Protein AF-A0A139IIU2-F1 (afdb_monomer_lite)

Sequence (231 aa):
MTDPTPNMPEDHETQMARVAETLDDIAEGTQKRNTSRLTRLPGEIRNRIYELTLPAKDVYTLQYPRASGASDLISSPIFGIERQIRHEALTFRYPDSKVIVEPRPGFFLSQIPRSLNDLPFDVLKVSKEIEVKAVLLPPLSWSGGRLTGELLQVSFTVNAEGFYTTRAQYRPLRDRAYRRRLFSAEIAELRMYIEEQIGKLENLMLNRLEGRGMKRATKSRQIYINVIRVQ

Secondary structure (DSSP, 8-state):
--PPPP-PPP-HHHHHHHHHHHHHHHHHHTT-----TTTTS-HHHHHHHHHHHS---SEEEEEES--TT-BS----GGGGS-HHHHHHHHHHHSTT-EEEEEEPTT--BSS--GGGGGS-HHHHHH-SEEEEEEEE--GGG-SSSS---EEEEEEEEEETTEEEEEEEEEEES--SS---PPPHHHHHHHHHHHHHHHHHHHHHHHHHSTTS-PPPPTT------EE----

Foldseek 3Di:
DDDDDDDDDDDPVVVVVVVVVVVVVVVVVVPPPPPPPLNVDPPVVLLVVLVVPAPEDQEWEAEPPDDPPRTSDDPDCQCVHDPVSVLSSLLSHAPQHEYEYEYPVVDEEQAPDPSVLVDPLSNVLNHQKYKYKHWYFHPVQPDPNDRQTWIWIWIWMQGLLAIETDATETGGPDDPDDPPDQDPVNVVSVVVSVVVRVVVVRVSCCVSSPPSPHDHNPPRDPHPHPHDDDD

pLDDT: mean 72.6, std 15.49, range [36.0, 94.44]

Radius of gyration: 28.35 Å; chains: 1; bounding box: 114×39×61 Å

Structure (mmCIF, N/CA/C/O backbone):
data_AF-A0A139IIU2-F1
#
_entry.id   AF-A0A139IIU2-F1
#
loop_
_atom_site.group_PDB
_atom_site.id
_atom_site.type_symbol
_atom_site.label_atom_id
_atom_site.label_alt_id
_atom_site.label_comp_id
_atom_site.label_asym_id
_atom_site.label_entity_id
_atom_site.label_seq_id
_atom_site.pdbx_PDB_ins_code
_atom_site.Cartn_x
_atom_site.Cartn_y
_atom_site.Cartn_z
_atom_site.occupancy
_atom_site.B_iso_or_equiv
_atom_site.auth_seq_id
_atom_site.auth_comp_id
_atom_site.auth_asym_id
_atom_site.auth_atom_id
_atom_site.pdbx_PDB_model_num
ATOM 1 N N . MET A 1 1 ? -86.950 18.812 -13.470 1.00 49.62 1 MET A N 1
ATOM 2 C CA . MET A 1 1 ? -86.203 19.994 -13.001 1.00 49.62 1 MET A CA 1
ATOM 3 C C . MET A 1 1 ? -85.692 19.704 -11.602 1.00 49.62 1 MET A C 1
ATOM 5 O O . MET A 1 1 ? -86.471 19.812 -10.672 1.00 49.62 1 MET A O 1
ATOM 9 N N . THR A 1 2 ? -84.435 19.275 -11.506 1.00 49.44 2 THR A N 1
ATOM 10 C CA . THR A 1 2 ? -83.507 19.449 -10.373 1.00 49.44 2 THR A CA 1
ATOM 11 C C . THR A 1 2 ? -82.144 19.040 -10.925 1.00 49.44 2 THR A C 1
ATOM 13 O O . THR A 1 2 ? -81.942 17.867 -11.239 1.00 49.44 2 THR A O 1
ATOM 16 N N . ASP A 1 3 ? -81.282 20.029 -11.151 1.00 44.19 3 ASP A N 1
ATOM 17 C CA . ASP A 1 3 ? -79.896 19.855 -11.594 1.00 44.19 3 ASP A CA 1
ATOM 18 C C . ASP A 1 3 ? -79.067 19.089 -10.550 1.00 44.19 3 ASP A C 1
ATOM 20 O O . ASP A 1 3 ? -79.248 19.320 -9.350 1.00 44.19 3 ASP A O 1
ATOM 24 N N . PRO A 1 4 ? -78.124 18.225 -10.966 1.00 57.09 4 PRO A N 1
ATOM 25 C CA . PRO A 1 4 ? -77.094 17.708 -10.082 1.00 57.09 4 PRO A CA 1
ATOM 26 C C . PRO A 1 4 ? -75.928 18.704 -9.997 1.00 57.09 4 PRO A C 1
ATOM 28 O O . PRO A 1 4 ? -75.280 19.027 -10.993 1.00 57.09 4 PRO A O 1
ATOM 31 N N . THR A 1 5 ? -75.641 19.179 -8.788 1.00 60.09 5 THR A N 1
ATOM 32 C CA . THR A 1 5 ? -74.422 19.925 -8.455 1.00 60.09 5 THR A CA 1
ATOM 33 C C . THR A 1 5 ? -73.182 19.047 -8.685 1.00 60.09 5 THR A C 1
ATOM 35 O O . THR A 1 5 ? -73.172 17.893 -8.249 1.00 60.09 5 THR A O 1
ATOM 38 N N . PRO A 1 6 ? -72.120 19.552 -9.339 1.00 53.00 6 PRO A N 1
ATOM 39 C CA . PRO A 1 6 ? -70.904 18.783 -9.553 1.00 53.00 6 PRO A CA 1
ATOM 40 C C . PRO A 1 6 ? -70.033 18.789 -8.290 1.00 53.00 6 PRO A C 1
ATOM 42 O O . PRO A 1 6 ? -69.780 19.836 -7.694 1.00 53.00 6 PRO A O 1
ATOM 45 N N . ASN A 1 7 ? -69.561 17.602 -7.903 1.00 57.38 7 ASN A N 1
ATOM 46 C CA . ASN A 1 7 ? -68.523 17.415 -6.892 1.00 57.38 7 ASN A CA 1
ATOM 47 C C . ASN A 1 7 ? -67.243 18.133 -7.345 1.00 57.38 7 ASN A C 1
ATOM 49 O O . ASN A 1 7 ? -66.651 17.766 -8.361 1.00 57.38 7 ASN A O 1
ATOM 53 N N . MET A 1 8 ? -66.826 19.149 -6.591 1.00 54.00 8 MET A N 1
ATOM 54 C CA . MET A 1 8 ? -65.520 19.786 -6.748 1.00 54.00 8 MET A CA 1
ATOM 55 C C . MET A 1 8 ? -64.430 18.812 -6.268 1.00 54.00 8 MET A C 1
ATOM 57 O O . MET A 1 8 ? -64.579 18.239 -5.186 1.00 54.00 8 MET A O 1
ATOM 61 N N . PRO A 1 9 ? -63.358 18.590 -7.045 1.00 57.06 9 PRO A N 1
ATOM 62 C CA . PRO A 1 9 ? -62.245 17.753 -6.620 1.00 57.06 9 PRO A CA 1
ATOM 63 C C . PRO A 1 9 ? -61.476 18.452 -5.493 1.00 57.06 9 PRO A C 1
ATOM 65 O O . PRO A 1 9 ? -61.143 19.629 -5.607 1.00 57.06 9 PRO A O 1
ATOM 68 N N . GLU A 1 10 ? -61.222 17.728 -4.402 1.00 58.62 10 GLU A N 1
ATOM 69 C CA . GLU A 1 10 ? -60.370 18.186 -3.302 1.00 58.62 10 GLU A CA 1
ATOM 70 C C . GLU A 1 10 ? -58.998 18.631 -3.831 1.00 58.62 10 GLU A C 1
ATOM 72 O O . GLU A 1 10 ? -58.364 17.924 -4.619 1.00 58.62 10 GLU A O 1
ATOM 77 N N . ASP A 1 11 ? -58.555 19.809 -3.387 1.00 62.97 11 ASP A N 1
ATOM 78 C CA . ASP A 1 11 ? -57.318 20.459 -3.811 1.00 62.97 11 ASP A CA 1
ATOM 79 C C . ASP A 1 11 ? -56.104 19.529 -3.687 1.00 62.97 11 ASP A C 1
ATOM 81 O O . ASP A 1 11 ? -55.661 19.168 -2.590 1.00 62.97 11 ASP A O 1
ATOM 85 N N . HIS A 1 12 ? -55.510 19.209 -4.841 1.00 57.56 12 HIS A N 1
ATOM 86 C CA . HIS A 1 12 ? -54.248 18.475 -4.985 1.00 57.56 12 HIS A CA 1
ATOM 87 C C . HIS A 1 12 ? -53.114 19.039 -4.110 1.00 57.56 12 HIS A C 1
ATOM 89 O O . HIS A 1 12 ? -52.221 18.303 -3.690 1.00 57.56 12 HIS A O 1
ATOM 95 N N . GLU A 1 13 ? -53.160 20.333 -3.801 1.00 58.12 13 GLU A N 1
ATOM 96 C CA . GLU A 1 13 ? -52.176 21.031 -2.975 1.00 58.12 13 GLU A CA 1
ATOM 97 C C . GLU A 1 13 ? -52.209 20.558 -1.509 1.00 58.12 13 GLU A C 1
ATOM 99 O O . GLU A 1 13 ? -51.166 20.375 -0.878 1.00 58.12 13 GLU A O 1
ATOM 104 N N . THR A 1 14 ? -53.397 20.217 -1.000 1.00 59.25 14 THR A N 1
ATOM 105 C CA . THR A 1 14 ? -53.579 19.721 0.374 1.00 59.25 14 THR A CA 1
ATOM 106 C C . THR A 1 14 ? -53.143 18.258 0.511 1.00 59.25 14 THR A C 1
ATOM 108 O O . THR A 1 14 ? -52.647 17.845 1.562 1.00 59.25 14 THR A O 1
ATOM 111 N N . GLN A 1 15 ? -53.267 17.463 -0.559 1.00 58.34 15 GLN A N 1
ATOM 112 C CA . GLN A 1 15 ? -52.746 16.091 -0.592 1.00 58.34 15 GLN A CA 1
ATOM 113 C C . GLN A 1 15 ? -51.212 16.063 -0.677 1.00 58.34 15 GLN A C 1
ATOM 115 O O . GLN A 1 15 ? -50.584 15.251 -0.000 1.00 58.34 15 GLN A O 1
ATOM 120 N N . MET A 1 16 ? -50.597 16.980 -1.430 1.00 60.69 16 MET A N 1
ATOM 121 C CA . MET A 1 16 ? -49.134 17.087 -1.538 1.00 60.69 16 MET A CA 1
ATOM 122 C C . MET A 1 16 ? -48.481 17.522 -0.217 1.00 60.69 16 MET A C 1
ATOM 124 O O . MET A 1 16 ? -47.446 16.972 0.158 1.00 60.69 16 MET A O 1
ATOM 128 N N . ALA A 1 17 ? -49.107 18.437 0.532 1.00 61.47 17 ALA A N 1
ATOM 129 C CA . ALA A 1 17 ? -48.604 18.879 1.836 1.00 61.47 17 ALA A CA 1
ATOM 130 C C . ALA A 1 17 ? -48.573 17.745 2.881 1.00 61.47 17 ALA A C 1
ATOM 132 O O . ALA A 1 17 ? -47.585 17.589 3.594 1.00 61.47 17 ALA A O 1
ATOM 133 N N . ARG A 1 18 ? -49.603 16.886 2.917 1.00 59.81 18 ARG A N 1
ATOM 134 C CA . ARG A 1 18 ? -49.652 15.729 3.833 1.00 59.81 18 ARG A CA 1
ATOM 135 C C . ARG A 1 18 ? -48.627 14.650 3.491 1.00 59.81 18 ARG A C 1
ATOM 137 O O . ARG A 1 18 ? -48.125 13.989 4.397 1.00 59.81 18 ARG A O 1
ATOM 144 N N . VAL A 1 19 ? -48.314 14.472 2.205 1.00 59.31 19 VAL A N 1
ATOM 145 C CA . VAL A 1 19 ? -47.262 13.545 1.751 1.00 59.31 19 VAL A CA 1
ATOM 146 C C . VAL A 1 19 ? -45.873 14.068 2.123 1.00 59.31 19 VAL A C 1
ATOM 148 O O . VAL A 1 19 ? -45.026 13.281 2.529 1.00 59.31 19 VAL A O 1
ATOM 151 N N . ALA A 1 20 ? -45.636 15.380 2.041 1.00 57.72 20 ALA A N 1
ATOM 152 C CA . ALA A 1 20 ? -44.370 15.976 2.470 1.00 57.72 20 ALA A CA 1
ATOM 153 C C . ALA A 1 20 ? -44.149 15.829 3.988 1.00 57.72 20 ALA A C 1
ATOM 155 O O . ALA A 1 20 ? -43.086 15.383 4.407 1.00 57.72 20 ALA A O 1
ATOM 156 N N . GLU A 1 21 ? -45.179 16.088 4.798 1.00 57.00 21 GLU A N 1
ATOM 157 C CA . GLU A 1 21 ? -45.110 15.968 6.263 1.00 57.00 21 GLU A CA 1
ATOM 158 C C . GLU A 1 21 ? -44.906 14.508 6.719 1.00 57.00 21 GLU A C 1
ATOM 160 O O . GLU A 1 21 ? -44.090 14.230 7.594 1.00 57.00 21 GLU A O 1
ATOM 165 N N . THR A 1 22 ? -45.542 13.535 6.048 1.00 57.62 22 THR A N 1
ATOM 166 C CA . THR A 1 22 ? -45.280 12.106 6.320 1.00 57.62 22 THR A CA 1
ATOM 167 C C . THR A 1 22 ? -43.905 11.635 5.844 1.00 57.62 22 THR A C 1
ATOM 169 O O . THR A 1 22 ? -43.353 10.706 6.432 1.00 57.62 22 THR A O 1
ATOM 172 N N . LEU A 1 23 ? -43.324 12.241 4.804 1.00 55.78 23 LEU A N 1
ATOM 173 C CA . LEU A 1 23 ? -41.966 11.913 4.360 1.00 55.78 23 LEU A CA 1
ATOM 174 C C . LEU A 1 23 ? -40.901 12.441 5.326 1.00 55.78 23 LEU A C 1
ATOM 176 O O . LEU A 1 23 ? -39.913 11.739 5.553 1.00 55.78 23 LEU A O 1
ATOM 180 N N . ASP A 1 24 ? -41.123 13.605 5.935 1.00 53.09 24 ASP A N 1
ATOM 181 C CA . ASP A 1 24 ? -40.227 14.158 6.954 1.00 53.09 24 ASP A CA 1
ATOM 182 C C . ASP A 1 24 ? -40.291 13.349 8.263 1.00 53.09 24 ASP A C 1
ATOM 184 O O . ASP A 1 24 ? -39.245 12.976 8.799 1.00 53.09 24 ASP A O 1
ATOM 188 N N . ASP A 1 25 ? -41.478 12.909 8.697 1.00 50.25 25 ASP A N 1
ATOM 189 C CA . ASP A 1 25 ? -41.627 12.009 9.855 1.00 50.25 25 ASP A CA 1
ATOM 190 C C . ASP A 1 25 ? -41.002 10.615 9.619 1.00 50.25 25 ASP A C 1
ATOM 192 O O . ASP A 1 25 ? -40.431 9.997 10.528 1.00 50.25 25 ASP A O 1
ATOM 196 N N . ILE A 1 26 ? -41.043 10.102 8.381 1.00 52.22 26 ILE A N 1
ATOM 197 C CA . ILE A 1 26 ? -40.358 8.854 7.999 1.00 52.22 26 ILE A CA 1
ATOM 198 C C . ILE A 1 26 ? -38.832 9.060 7.940 1.00 52.22 26 ILE A C 1
ATOM 200 O O . ILE A 1 26 ? -38.072 8.152 8.309 1.00 52.22 26 ILE A O 1
ATOM 204 N N . ALA A 1 27 ? -38.364 10.242 7.528 1.00 50.03 27 ALA A N 1
ATOM 205 C CA . ALA A 1 27 ? -36.946 10.601 7.496 1.00 50.03 27 ALA A CA 1
ATOM 206 C C . ALA A 1 27 ? -36.358 10.797 8.907 1.00 50.03 27 ALA A C 1
ATOM 208 O O . ALA A 1 27 ? -35.232 10.359 9.168 1.00 50.03 27 ALA A O 1
ATOM 209 N N . GLU A 1 28 ? -37.124 11.357 9.846 1.00 48.09 28 GLU A N 1
ATOM 210 C CA . GLU A 1 28 ? -36.728 11.464 11.255 1.00 48.09 28 GLU A CA 1
ATOM 211 C C . GLU A 1 28 ? -36.811 10.109 11.984 1.00 48.09 28 GLU A C 1
ATOM 213 O O . GLU A 1 28 ? -35.924 9.761 12.773 1.00 48.09 28 GLU A O 1
ATOM 218 N N . GLY A 1 29 ? -37.795 9.265 11.650 1.00 41.47 29 GLY A N 1
ATOM 219 C CA . GLY A 1 29 ? -37.952 7.915 12.207 1.00 41.47 29 GLY A CA 1
ATOM 220 C C . GLY A 1 29 ? -36.864 6.913 11.789 1.00 41.47 29 GLY A C 1
ATOM 221 O O . GLY A 1 29 ? -36.499 6.027 12.568 1.00 41.47 29 GLY A O 1
ATOM 222 N N . THR A 1 30 ? -36.276 7.067 10.598 1.00 44.28 30 THR A N 1
ATOM 223 C CA . THR A 1 30 ? -35.180 6.207 10.105 1.00 44.28 30 THR A CA 1
ATOM 224 C C . THR A 1 30 ? -33.782 6.660 10.546 1.00 44.28 30 THR A C 1
ATOM 226 O O . THR A 1 30 ? -32.814 5.908 10.397 1.00 44.28 30 THR A O 1
ATOM 229 N N . GLN A 1 31 ? -33.657 7.832 11.180 1.00 45.88 31 GLN A N 1
ATOM 230 C CA . GLN A 1 31 ? -32.403 8.334 11.754 1.00 45.88 31 GLN A CA 1
ATOM 231 C C . GLN A 1 31 ? -32.200 8.029 13.245 1.00 45.88 31 GLN A C 1
ATOM 233 O O . GLN A 1 31 ? -31.178 8.429 13.811 1.00 45.88 31 GLN A O 1
ATOM 238 N N . LYS A 1 32 ? -33.037 7.193 13.875 1.00 47.50 32 LYS A N 1
ATOM 239 C CA . LYS A 1 32 ? -32.580 6.393 15.027 1.00 47.50 32 LYS A CA 1
ATOM 240 C C . LYS A 1 32 ? -31.603 5.328 14.529 1.00 47.50 32 LYS A C 1
ATOM 242 O O . LYS A 1 32 ? -31.889 4.134 14.506 1.00 47.50 32 LYS A O 1
ATOM 247 N N . ARG A 1 33 ? -30.418 5.784 14.107 1.00 54.78 33 ARG A N 1
ATOM 248 C CA . ARG A 1 33 ? -29.246 4.950 13.859 1.00 54.78 33 ARG A CA 1
ATOM 249 C C . ARG A 1 33 ? -29.109 4.036 15.064 1.00 54.78 33 ARG A C 1
ATOM 251 O O . ARG A 1 33 ? -28.926 4.517 16.182 1.00 54.78 33 ARG A O 1
ATOM 258 N N . ASN A 1 34 ? -29.238 2.735 14.832 1.00 55.22 34 ASN A N 1
ATOM 259 C CA . ASN A 1 34 ? -28.893 1.706 15.796 1.00 55.22 34 ASN A CA 1
ATOM 260 C C . ASN A 1 34 ? -27.409 1.860 16.124 1.00 55.22 34 ASN A C 1
ATOM 262 O O . ASN A 1 34 ? -26.571 1.206 15.512 1.00 55.22 34 ASN A O 1
ATOM 266 N N . THR A 1 35 ? -27.101 2.763 17.057 1.00 62.66 35 THR A N 1
ATOM 267 C CA . THR A 1 35 ? -25.765 2.929 17.599 1.00 62.66 35 THR A CA 1
ATOM 268 C C . THR A 1 35 ? -25.365 1.586 18.173 1.00 62.66 35 THR A C 1
ATOM 270 O O . THR A 1 35 ? -26.043 1.049 19.060 1.00 62.66 35 THR A O 1
ATOM 273 N N . SER A 1 36 ? -24.324 0.999 17.594 1.00 71.06 36 SER A N 1
ATOM 274 C CA . SER A 1 36 ? -23.755 -0.268 18.008 1.00 71.06 36 SER A CA 1
ATOM 275 C C . SER A 1 36 ? -23.648 -0.298 19.527 1.00 71.06 36 SER A C 1
ATOM 277 O O . SER A 1 36 ? -23.219 0.663 20.163 1.00 71.06 36 SER A O 1
ATOM 279 N N . ARG A 1 37 ? -24.001 -1.426 20.148 1.00 83.56 37 ARG A N 1
ATOM 280 C CA . ARG A 1 37 ? -23.819 -1.583 21.601 1.00 83.56 37 ARG A CA 1
ATOM 281 C C . ARG A 1 37 ? -22.368 -1.313 22.012 1.00 83.56 37 ARG A C 1
ATOM 283 O O . ARG A 1 37 ? -22.134 -0.870 23.129 1.00 83.56 37 ARG A O 1
ATOM 290 N N . LEU A 1 38 ? -21.426 -1.520 21.089 1.00 85.06 38 LEU A N 1
ATOM 291 C CA . LEU A 1 38 ? -20.016 -1.227 21.284 1.00 85.06 38 LEU A CA 1
ATOM 292 C C . LEU A 1 38 ? -19.734 0.279 21.419 1.00 85.06 38 LEU A C 1
ATOM 294 O O . LEU A 1 38 ? -18.934 0.636 22.273 1.00 85.06 38 LEU A O 1
ATOM 298 N N . THR A 1 39 ? -20.400 1.171 20.670 1.00 86.25 39 THR A N 1
ATOM 299 C CA . THR A 1 39 ? -20.189 2.632 20.801 1.00 86.25 39 THR A CA 1
ATOM 300 C C . THR A 1 39 ? -20.758 3.222 22.081 1.00 86.25 39 THR A C 1
ATOM 302 O O . THR A 1 39 ? -20.327 4.294 22.495 1.00 86.25 39 THR A O 1
ATOM 305 N N . ARG A 1 40 ? -21.667 2.510 22.753 1.00 88.62 40 ARG A N 1
ATOM 306 C CA . ARG A 1 40 ? -22.203 2.913 24.063 1.00 88.62 40 ARG A CA 1
ATOM 307 C C . ARG A 1 40 ? -21.259 2.610 25.226 1.00 88.62 40 ARG A C 1
ATOM 309 O O . ARG A 1 40 ? -21.467 3.132 26.316 1.00 88.62 40 ARG A O 1
ATOM 316 N N . LEU A 1 41 ? -20.257 1.753 25.025 1.00 90.25 41 LEU A N 1
ATOM 317 C CA . LEU A 1 41 ? -19.273 1.442 26.060 1.00 90.25 41 LEU A CA 1
ATOM 318 C C . LEU A 1 41 ? -18.313 2.623 26.259 1.00 90.25 41 LEU A C 1
ATOM 320 O O . LEU A 1 41 ? -17.990 3.280 25.273 1.00 90.25 41 LEU A O 1
ATOM 324 N N . PRO A 1 42 ? -17.790 2.861 27.474 1.00 93.19 42 PRO A N 1
ATOM 325 C CA . PRO A 1 42 ? -16.685 3.795 27.691 1.00 93.19 42 PRO A CA 1
ATOM 326 C C . PRO A 1 42 ? -15.459 3.443 26.837 1.00 93.19 42 PRO A C 1
ATOM 328 O O . PRO A 1 42 ? -15.223 2.268 26.534 1.00 93.19 42 PRO A O 1
ATOM 331 N N . GLY A 1 43 ? -14.672 4.452 26.455 1.00 90.19 43 GLY A N 1
ATOM 332 C CA . GLY A 1 43 ? -13.508 4.273 25.579 1.00 90.19 43 GLY A CA 1
ATOM 333 C C . GLY A 1 43 ? -12.484 3.290 26.147 1.00 90.19 43 GLY A C 1
ATOM 334 O O . GLY A 1 43 ? -11.954 2.460 25.419 1.00 90.19 43 GLY A O 1
ATOM 335 N N . GLU A 1 44 ? -12.290 3.288 27.463 1.00 92.62 44 GLU A N 1
ATOM 336 C CA . GLU A 1 44 ? -11.375 2.395 28.176 1.00 92.62 44 GLU A CA 1
ATOM 337 C C . GLU A 1 44 ? -11.776 0.924 28.018 1.00 92.62 44 GLU A C 1
ATOM 339 O O . GLU A 1 44 ? -10.927 0.047 27.852 1.00 92.62 44 GLU A O 1
ATOM 344 N N . ILE A 1 45 ? -13.083 0.646 28.036 1.00 94.44 45 ILE A N 1
ATOM 345 C CA . ILE A 1 45 ? -13.607 -0.707 27.838 1.00 94.44 45 ILE A CA 1
ATOM 346 C C . ILE A 1 45 ? -13.453 -1.121 26.375 1.00 94.44 45 ILE A C 1
ATOM 348 O O . ILE A 1 45 ? -13.048 -2.251 26.106 1.00 94.44 45 ILE A O 1
ATOM 352 N N . ARG A 1 46 ? -13.712 -0.210 25.427 1.00 93.00 46 ARG A N 1
ATOM 353 C CA . ARG A 1 46 ? -13.486 -0.476 23.998 1.00 93.00 46 ARG A CA 1
ATOM 354 C C . ARG A 1 46 ? -12.018 -0.787 23.714 1.00 93.00 46 ARG A C 1
ATOM 356 O O . ARG A 1 46 ? -11.743 -1.775 23.045 1.00 93.00 46 ARG A O 1
ATOM 363 N N . ASN A 1 47 ? -11.094 -0.029 24.300 1.00 91.06 47 ASN A N 1
ATOM 364 C CA . ASN A 1 47 ? -9.653 -0.244 24.166 1.00 91.06 47 ASN A CA 1
ATOM 365 C C . ASN A 1 47 ? -9.236 -1.639 24.642 1.00 91.06 47 ASN A C 1
ATOM 367 O O . ASN A 1 47 ? -8.579 -2.360 23.897 1.00 91.06 47 ASN A O 1
ATOM 371 N N . ARG A 1 48 ? -9.709 -2.076 25.817 1.00 90.81 48 ARG A N 1
ATOM 372 C CA . ARG A 1 48 ? -9.465 -3.445 26.311 1.00 90.81 48 ARG A CA 1
ATOM 373 C C . ARG A 1 48 ? -10.027 -4.516 25.375 1.00 90.81 48 ARG A C 1
ATOM 375 O O . ARG A 1 48 ? -9.400 -5.552 25.174 1.00 90.81 48 ARG A O 1
ATOM 382 N N . ILE A 1 49 ? -11.201 -4.282 24.783 1.00 91.31 49 ILE A N 1
ATOM 383 C CA . ILE A 1 49 ? -11.767 -5.193 23.778 1.00 91.31 49 ILE A CA 1
ATOM 384 C C . ILE A 1 49 ? -10.861 -5.242 22.546 1.00 91.31 49 ILE A C 1
ATOM 386 O O . ILE A 1 49 ? -10.585 -6.331 22.045 1.00 91.31 49 ILE A O 1
ATOM 390 N N . TYR A 1 50 ? -10.376 -4.099 22.059 1.00 91.50 50 TYR A N 1
ATOM 391 C CA . TYR A 1 50 ? -9.460 -4.049 20.920 1.00 91.50 50 TYR A CA 1
ATOM 392 C C . TYR A 1 50 ? -8.154 -4.792 21.220 1.00 91.50 50 TYR A C 1
ATOM 394 O O . TYR A 1 50 ? -7.765 -5.645 20.430 1.00 91.50 50 TYR A O 1
ATOM 402 N N . GLU A 1 51 ? -7.531 -4.558 22.375 1.00 87.75 51 GLU A N 1
ATOM 403 C CA . GLU A 1 51 ? -6.306 -5.248 22.807 1.00 87.75 51 GLU A CA 1
ATOM 404 C C . GLU A 1 51 ? -6.459 -6.776 22.803 1.00 87.75 51 GLU A C 1
ATOM 406 O O . GLU A 1 51 ? -5.575 -7.488 22.329 1.00 87.75 51 GLU A O 1
ATOM 411 N N . LEU A 1 52 ? -7.601 -7.282 23.275 1.00 88.19 52 LEU A N 1
ATOM 412 C CA . LEU A 1 52 ? -7.877 -8.720 23.331 1.00 88.19 52 LEU A CA 1
ATOM 413 C C . LEU A 1 52 ? -8.240 -9.324 21.970 1.00 88.19 52 LEU A C 1
ATOM 415 O O . LEU A 1 52 ? -7.940 -10.488 21.709 1.00 88.19 52 LEU A O 1
ATOM 419 N N . THR A 1 53 ? -8.931 -8.569 21.116 1.00 87.31 53 THR A N 1
ATOM 420 C CA . THR A 1 53 ? -9.529 -9.110 19.884 1.00 87.31 53 THR A CA 1
ATOM 421 C C . THR A 1 53 ? -8.702 -8.859 18.637 1.00 87.31 53 THR A C 1
ATOM 423 O O . THR A 1 53 ? -8.910 -9.545 17.633 1.00 87.31 53 THR A O 1
ATOM 426 N N . LEU A 1 54 ? -7.786 -7.888 18.661 1.00 88.06 54 LEU A N 1
ATOM 427 C CA . LEU A 1 54 ? -7.150 -7.412 17.443 1.00 88.06 54 LEU A CA 1
ATOM 428 C C . LEU A 1 54 ? -5.703 -7.804 17.220 1.00 88.06 54 LEU A C 1
ATOM 430 O O . LEU A 1 54 ? -5.340 -7.724 16.064 1.00 88.06 54 LEU A O 1
ATOM 434 N N . PRO A 1 55 ? -4.955 -8.477 18.102 1.00 85.00 55 PRO A N 1
ATOM 435 C CA . PRO A 1 55 ? -3.475 -8.364 18.193 1.00 85.00 55 PRO A CA 1
ATOM 436 C C . PRO A 1 55 ? -2.793 -7.132 17.527 1.00 85.00 55 PRO A C 1
ATOM 438 O O . PRO A 1 55 ? -3.398 -6.338 16.823 1.00 85.00 55 PRO A O 1
ATOM 441 N N . ALA A 1 56 ? -1.481 -6.965 17.611 1.00 85.81 56 ALA A N 1
ATOM 442 C CA . ALA A 1 56 ? -0.761 -6.058 16.700 1.00 85.81 56 ALA A CA 1
ATOM 443 C C . ALA A 1 56 ? 0.398 -6.808 16.043 1.00 85.81 56 ALA A C 1
ATOM 445 O O . ALA A 1 56 ? 0.833 -7.846 16.542 1.00 85.81 56 ALA A O 1
ATOM 446 N N . LYS A 1 57 ? 0.840 -6.332 14.882 1.00 88.50 57 LYS A N 1
ATOM 447 C CA . LYS A 1 57 ? 2.068 -6.773 14.218 1.00 88.50 57 LYS A CA 1
ATOM 448 C C . LYS A 1 57 ? 2.849 -5.535 13.806 1.00 88.50 57 LYS A C 1
ATOM 450 O O . LYS A 1 57 ? 2.249 -4.532 13.426 1.00 88.50 57 LYS A O 1
ATOM 455 N N . ASP A 1 58 ? 4.166 -5.660 13.786 1.00 90.12 58 ASP A N 1
ATOM 456 C CA . ASP A 1 58 ? 5.039 -4.577 13.331 1.00 90.12 58 ASP A CA 1
ATOM 457 C C . ASP A 1 58 ? 4.966 -4.405 11.808 1.00 90.12 58 ASP A C 1
ATOM 459 O O . ASP A 1 58 ? 5.004 -3.288 11.291 1.00 90.12 58 ASP A O 1
ATOM 463 N N . VAL A 1 59 ? 4.825 -5.521 11.081 1.00 92.38 59 VAL A N 1
ATOM 464 C CA . VAL A 1 59 ? 4.819 -5.560 9.615 1.00 92.38 59 VAL A CA 1
ATOM 465 C C . VAL A 1 59 ? 3.610 -6.335 9.091 1.00 92.38 59 VAL A C 1
ATOM 467 O O . VAL A 1 59 ? 3.317 -7.442 9.547 1.00 92.38 59 VAL A O 1
ATOM 470 N N . TYR A 1 60 ? 2.933 -5.761 8.097 1.00 91.12 60 TYR A N 1
ATOM 471 C CA . TYR A 1 60 ? 1.797 -6.354 7.392 1.00 91.12 60 TYR A CA 1
ATOM 472 C C . TYR A 1 60 ? 2.065 -6.421 5.893 1.00 91.12 60 TYR A C 1
ATOM 474 O O . TYR A 1 60 ? 2.499 -5.431 5.311 1.00 91.12 60 TYR A O 1
ATOM 482 N N . THR A 1 61 ? 1.735 -7.540 5.250 1.00 91.00 61 THR A N 1
ATOM 483 C CA . THR A 1 61 ? 1.905 -7.715 3.802 1.00 91.00 61 THR A CA 1
ATOM 484 C C . THR A 1 61 ? 0.561 -7.761 3.075 1.00 91.00 61 THR A C 1
ATOM 486 O O . THR A 1 61 ? -0.327 -8.546 3.413 1.00 91.00 61 THR A O 1
ATOM 489 N N . LEU A 1 62 ? 0.408 -6.923 2.049 1.00 89.56 62 LEU A N 1
ATOM 490 C CA . LEU A 1 62 ? -0.748 -6.847 1.158 1.00 89.56 62 LEU A CA 1
ATOM 491 C C . LEU A 1 62 ? -0.347 -7.290 -0.232 1.00 89.56 62 LEU A C 1
ATOM 493 O O . LEU A 1 62 ? 0.496 -6.656 -0.860 1.00 89.56 62 LEU A O 1
ATOM 497 N N . GLN A 1 63 ? -1.016 -8.311 -0.753 1.00 89.56 63 GLN A N 1
ATOM 498 C CA . GLN A 1 63 ? -0.840 -8.684 -2.148 1.00 89.56 63 GLN A CA 1
ATOM 499 C C . GLN A 1 63 ? -1.893 -8.039 -3.045 1.00 89.56 63 GLN A C 1
ATOM 501 O O . GLN A 1 63 ? -3.084 -8.030 -2.714 1.00 89.56 63 GLN A O 1
ATOM 506 N N . TYR A 1 64 ? -1.460 -7.561 -4.212 1.00 86.50 64 TYR A N 1
ATOM 507 C CA . TYR A 1 64 ? -2.353 -7.154 -5.294 1.00 86.50 64 TYR A CA 1
ATOM 508 C C . TYR A 1 64 ? -2.140 -8.007 -6.566 1.00 86.50 64 TYR A C 1
ATOM 510 O O . TYR A 1 64 ? -1.017 -8.441 -6.844 1.00 86.50 64 TYR A O 1
ATOM 518 N N . PRO A 1 65 ? -3.200 -8.239 -7.366 1.00 84.25 65 PRO A N 1
ATOM 519 C CA . PRO A 1 65 ? -4.599 -7.924 -7.066 1.00 84.25 65 PRO A CA 1
ATOM 520 C C . PRO A 1 65 ? -5.100 -8.718 -5.849 1.00 84.25 65 PRO A C 1
ATOM 522 O O . PRO A 1 65 ? -4.605 -9.812 -5.566 1.00 84.25 65 PRO A O 1
ATOM 525 N N . ARG A 1 66 ? -6.055 -8.153 -5.094 1.00 75.94 66 ARG A N 1
ATOM 526 C CA . ARG A 1 66 ? -6.586 -8.826 -3.901 1.00 75.94 66 ARG A CA 1
ATOM 527 C C . ARG A 1 66 ? -7.259 -10.134 -4.312 1.00 75.94 66 ARG A C 1
ATOM 529 O O . ARG A 1 66 ? -8.038 -10.188 -5.252 1.00 75.94 66 ARG A O 1
ATOM 536 N N . ALA A 1 67 ? -7.004 -11.185 -3.553 1.00 71.44 67 ALA A N 1
ATOM 537 C CA . ALA A 1 67 ? -7.873 -12.354 -3.488 1.00 71.44 67 ALA A CA 1
ATOM 538 C C . ALA A 1 67 ? -7.823 -12.911 -2.076 1.00 71.44 67 ALA A C 1
ATOM 540 O O . ALA A 1 67 ? -6.939 -12.560 -1.288 1.00 71.44 67 ALA A O 1
ATOM 541 N N . SER A 1 68 ? -8.815 -13.740 -1.786 1.00 66.94 68 SER A N 1
ATOM 542 C CA . SER A 1 68 ? -9.032 -14.318 -0.471 1.00 66.94 68 SER A CA 1
ATOM 543 C C . SER A 1 68 ? -7.763 -14.989 0.068 1.00 66.94 68 SER A C 1
ATOM 545 O O . SER A 1 68 ? -7.067 -15.680 -0.672 1.00 66.94 68 SER A O 1
ATOM 547 N N . GLY A 1 69 ? -7.438 -14.736 1.338 1.00 63.94 69 GLY A N 1
ATOM 548 C CA . GLY A 1 69 ? -6.327 -15.377 2.055 1.00 63.94 69 GLY A CA 1
ATOM 549 C C . GLY A 1 69 ? -4.909 -14.878 1.741 1.00 63.94 69 GLY A C 1
ATOM 550 O O . GLY A 1 69 ? -3.976 -15.267 2.428 1.00 63.94 69 GLY A O 1
ATOM 551 N N . ALA A 1 70 ? -4.721 -14.000 0.753 1.00 63.94 70 ALA A N 1
ATOM 552 C CA . ALA A 1 70 ? -3.392 -13.563 0.298 1.00 63.94 70 ALA A CA 1
ATOM 553 C C . ALA A 1 70 ? -2.872 -12.270 0.964 1.00 63.94 70 ALA A C 1
ATOM 555 O O . ALA A 1 70 ? -1.939 -11.641 0.471 1.00 63.94 70 ALA A O 1
ATOM 556 N N . SER A 1 71 ? -3.534 -11.800 2.019 1.00 72.12 71 SER A N 1
ATOM 557 C CA . SER A 1 71 ? -3.270 -10.507 2.651 1.00 72.12 71 SER A CA 1
ATOM 558 C C . SER A 1 71 ? -3.281 -10.674 4.162 1.00 72.12 71 SER A C 1
ATOM 560 O O . SER A 1 71 ? -4.233 -11.233 4.700 1.00 72.12 71 SER A O 1
ATOM 562 N N . ASP A 1 72 ? -2.285 -10.105 4.839 1.00 75.94 72 ASP A N 1
ATOM 563 C CA . ASP A 1 72 ? -2.198 -10.081 6.305 1.00 75.94 72 ASP A CA 1
ATOM 564 C C . ASP A 1 72 ? -3.287 -9.219 6.967 1.00 75.94 72 ASP A C 1
ATOM 566 O O . ASP A 1 72 ? -3.431 -9.223 8.193 1.00 75.94 72 ASP A O 1
ATOM 570 N N . LEU A 1 73 ? -4.065 -8.466 6.180 1.00 74.31 73 LEU A N 1
ATOM 571 C CA . LEU A 1 73 ? -5.222 -7.735 6.697 1.00 74.31 73 LEU A CA 1
ATOM 572 C C . LEU A 1 73 ? -6.308 -8.699 7.122 1.00 74.31 73 LEU A C 1
ATOM 574 O O . LEU A 1 73 ? -6.968 -9.336 6.299 1.00 74.31 73 LEU A O 1
ATOM 578 N N . ILE A 1 74 ? -6.530 -8.715 8.426 1.00 68.94 74 ILE A N 1
ATOM 579 C CA . ILE A 1 74 ? -7.632 -9.431 9.038 1.00 68.94 74 ILE A CA 1
ATOM 580 C C . ILE A 1 74 ? -8.943 -8.766 8.612 1.00 68.94 74 ILE A C 1
ATOM 582 O O . ILE A 1 74 ? -9.165 -7.578 8.850 1.00 68.94 74 ILE A O 1
ATOM 586 N N . SER A 1 75 ? -9.848 -9.554 8.038 1.00 72.62 75 SER A N 1
ATOM 587 C CA . SER A 1 75 ? -11.258 -9.194 7.913 1.00 72.62 75 SER A CA 1
ATOM 588 C C . SER A 1 75 ? -11.957 -9.452 9.251 1.00 72.62 75 SER A C 1
ATOM 590 O O . SER A 1 75 ? -12.622 -10.470 9.426 1.00 72.62 75 SER A O 1
ATOM 592 N N . SER A 1 76 ? -11.748 -8.570 10.230 1.00 78.69 76 SER A N 1
ATOM 593 C CA . SER A 1 76 ? -12.443 -8.672 11.517 1.00 78.69 76 SER A CA 1
ATOM 594 C C . SER A 1 76 ? -13.837 -8.052 11.391 1.00 78.69 76 SER A C 1
ATOM 596 O O . SER A 1 76 ? -13.948 -6.949 10.841 1.00 78.69 76 SER A O 1
ATOM 598 N N . PRO A 1 77 ? -14.894 -8.690 11.935 1.00 82.94 77 PRO A N 1
ATOM 599 C CA . PRO A 1 77 ? -16.235 -8.110 11.981 1.00 82.94 77 PRO A CA 1
ATOM 600 C C . PRO A 1 77 ? -16.266 -6.721 12.623 1.00 82.94 77 PRO A C 1
ATOM 602 O O . PRO A 1 77 ? -17.108 -5.904 12.262 1.00 82.94 77 PRO A O 1
ATOM 605 N N . ILE A 1 78 ? -15.313 -6.416 13.515 1.00 84.75 78 ILE A N 1
ATOM 606 C CA . ILE A 1 78 ? -15.222 -5.123 14.201 1.00 84.75 78 ILE A CA 1
ATOM 607 C C . ILE A 1 78 ? -15.043 -3.950 13.230 1.00 84.75 78 ILE A C 1
ATOM 609 O O . ILE A 1 78 ? -15.559 -2.859 13.467 1.00 84.75 78 ILE A O 1
ATOM 613 N N . PHE A 1 79 ? -14.390 -4.185 12.086 1.00 83.81 79 PHE A N 1
ATOM 614 C CA . PHE A 1 79 ? -14.230 -3.175 11.045 1.00 83.81 79 PHE A CA 1
ATOM 615 C C . PHE A 1 79 ? -15.533 -2.938 10.263 1.00 83.81 79 PHE A C 1
ATOM 617 O O . PHE A 1 79 ? -15.681 -1.900 9.623 1.00 83.81 79 PHE A O 1
ATOM 624 N N . GLY A 1 80 ? -16.499 -3.856 10.325 1.00 81.62 80 GLY A N 1
ATOM 625 C CA . GLY A 1 80 ? -17.792 -3.753 9.644 1.00 81.62 80 GLY A CA 1
ATOM 626 C C . GLY A 1 80 ? -18.871 -2.980 10.409 1.00 81.62 80 GLY A C 1
ATOM 627 O O . GLY A 1 80 ? -19.894 -2.672 9.813 1.00 81.62 80 GLY A O 1
ATOM 628 N N . ILE A 1 81 ? -18.652 -2.654 11.688 1.00 84.06 81 ILE A N 1
ATOM 629 C CA . ILE A 1 81 ? -19.692 -2.132 12.592 1.00 84.06 81 ILE A CA 1
ATOM 630 C C . ILE A 1 81 ? -20.049 -0.668 1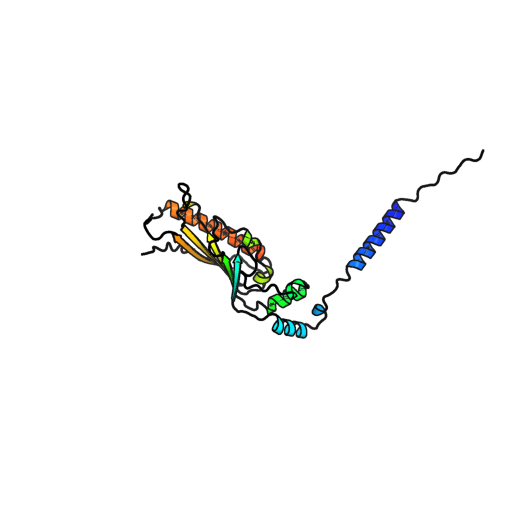2.285 1.00 84.06 81 ILE A C 1
ATOM 632 O O . ILE A 1 81 ? -21.041 -0.379 11.627 1.00 84.06 81 ILE A O 1
ATOM 636 N N . GLU A 1 82 ? -19.244 0.273 12.775 1.00 86.69 82 GLU A N 1
ATOM 637 C CA . GLU A 1 82 ? -19.504 1.713 12.697 1.00 86.69 82 GLU A CA 1
ATOM 638 C C . GLU A 1 82 ? -18.221 2.455 12.358 1.00 86.69 82 GLU A C 1
ATOM 640 O O . GLU A 1 82 ? -17.129 1.999 12.695 1.00 86.69 82 GLU A O 1
ATOM 645 N N . ARG A 1 83 ? -18.341 3.626 11.717 1.00 86.25 83 ARG A N 1
ATOM 646 C CA . ARG A 1 83 ? -17.178 4.424 11.295 1.00 86.25 83 ARG A CA 1
ATOM 647 C C . ARG A 1 83 ? -16.258 4.772 12.466 1.00 86.25 83 ARG A C 1
ATOM 649 O O . ARG A 1 83 ? -15.045 4.676 12.312 1.00 86.25 83 ARG A O 1
ATOM 656 N N . GLN A 1 84 ? -16.829 5.144 13.613 1.00 88.50 84 GLN A N 1
ATOM 657 C CA . GLN A 1 84 ? -16.061 5.471 14.815 1.00 88.50 84 GLN A CA 1
ATOM 658 C C . GLN A 1 84 ? -15.278 4.254 15.323 1.00 88.50 84 GLN A C 1
ATOM 660 O O . GLN A 1 84 ? -14.055 4.311 15.401 1.00 88.50 84 GLN A O 1
ATOM 665 N N . ILE A 1 85 ? -15.969 3.137 15.580 1.00 90.69 85 ILE A N 1
ATOM 666 C CA . ILE A 1 85 ? -15.353 1.876 16.028 1.00 90.69 85 ILE A CA 1
ATOM 667 C C . ILE A 1 85 ? -14.275 1.417 15.060 1.00 90.69 85 ILE A C 1
ATOM 669 O O . ILE A 1 85 ? -13.189 1.042 15.478 1.00 90.69 85 ILE A O 1
ATOM 673 N N . ARG A 1 86 ? -14.561 1.464 13.757 1.00 89.12 86 ARG A N 1
ATOM 674 C CA . ARG A 1 86 ? -13.600 1.093 12.722 1.00 89.12 86 ARG A CA 1
ATOM 675 C C . ARG A 1 86 ? -12.335 1.933 12.842 1.00 89.12 86 ARG A C 1
ATOM 677 O O . ARG A 1 86 ? -11.252 1.369 12.791 1.00 89.12 86 ARG A O 1
ATOM 684 N N . HIS A 1 87 ? -12.460 3.249 12.998 1.00 88.44 87 HIS A N 1
ATOM 685 C CA . HIS A 1 87 ? -11.300 4.129 13.096 1.00 88.44 87 HIS A CA 1
ATOM 686 C C . HIS A 1 87 ? -10.472 3.854 14.359 1.00 88.44 87 HIS A C 1
ATOM 688 O O . HIS A 1 87 ? -9.262 3.671 14.255 1.00 88.44 87 HIS A O 1
ATOM 694 N N . GLU A 1 88 ? -11.126 3.724 15.516 1.00 90.75 88 GLU A N 1
ATOM 695 C CA . GLU A 1 88 ? -10.472 3.362 16.781 1.00 90.75 88 GLU A CA 1
ATOM 696 C C . GLU A 1 88 ? -9.765 1.997 16.673 1.00 90.75 88 GLU A C 1
ATOM 698 O O . GLU A 1 88 ? -8.564 1.875 16.919 1.00 90.75 88 GLU A O 1
ATOM 703 N N . ALA A 1 89 ? -10.476 0.971 16.204 1.00 90.75 89 ALA A N 1
ATOM 704 C CA . ALA A 1 89 ? -9.945 -0.375 16.019 1.00 90.75 89 ALA A CA 1
ATOM 705 C C . ALA A 1 89 ? -8.750 -0.412 15.052 1.00 90.75 89 ALA A C 1
ATOM 707 O O . ALA A 1 89 ? -7.790 -1.147 15.280 1.00 90.75 89 ALA A O 1
ATOM 708 N N . LEU A 1 90 ? -8.783 0.379 13.972 1.00 90.12 90 LEU A N 1
ATOM 709 C CA . LEU A 1 90 ? -7.662 0.494 13.037 1.00 90.12 90 LEU A CA 1
ATOM 710 C C . LEU A 1 90 ? -6.424 1.081 13.725 1.00 90.12 90 LEU A C 1
ATOM 712 O O . LEU A 1 90 ? -5.339 0.528 13.565 1.00 90.12 90 LEU A O 1
ATOM 716 N N . THR A 1 91 ? -6.575 2.141 14.524 1.00 88.31 91 THR A N 1
ATOM 717 C CA . THR A 1 91 ? -5.446 2.718 15.275 1.00 88.31 91 THR A CA 1
ATOM 718 C C . THR A 1 91 ? -4.845 1.748 16.294 1.00 88.31 91 THR A C 1
ATOM 720 O O . THR A 1 91 ? -3.631 1.736 16.468 1.00 88.31 91 THR A O 1
ATOM 723 N N . PHE A 1 92 ? -5.662 0.872 16.889 1.00 89.12 92 PHE A N 1
ATOM 724 C CA . PHE A 1 92 ? -5.197 -0.176 17.805 1.00 89.12 92 PHE A CA 1
ATOM 725 C C . PHE A 1 92 ? -4.533 -1.365 17.109 1.00 89.12 92 PHE A C 1
ATOM 727 O O . PHE A 1 92 ? -3.601 -1.953 17.649 1.00 89.12 92 PHE A O 1
ATOM 734 N N . ARG A 1 93 ? -5.010 -1.749 15.920 1.00 88.62 93 ARG A N 1
ATOM 735 C CA . ARG A 1 93 ? -4.465 -2.886 15.161 1.00 88.62 93 ARG A CA 1
ATOM 736 C C . ARG A 1 93 ? -3.157 -2.544 14.454 1.00 88.62 93 ARG A C 1
ATOM 738 O O . ARG A 1 93 ? -2.283 -3.402 14.316 1.00 88.62 93 ARG A O 1
ATOM 745 N N . TYR A 1 94 ? -3.046 -1.315 13.962 1.00 88.69 94 TYR A N 1
ATOM 746 C CA . TYR A 1 94 ? -1.947 -0.865 13.111 1.00 88.69 94 TYR A CA 1
ATOM 747 C C . TYR A 1 94 ? -1.053 0.211 13.768 1.00 88.69 94 TYR A C 1
ATOM 749 O O . TYR A 1 94 ? -0.594 1.096 13.035 1.00 88.69 94 TYR A O 1
ATOM 757 N N . PRO A 1 95 ? -0.763 0.163 15.090 1.00 86.50 95 PRO A N 1
ATOM 758 C CA . PRO A 1 95 ? 0.017 1.194 15.761 1.00 86.50 95 PRO A CA 1
ATOM 759 C C . PRO A 1 95 ? 1.445 1.153 15.229 1.00 86.50 95 PRO A C 1
ATOM 761 O O . PRO A 1 95 ? 2.056 0.090 15.167 1.00 86.50 95 PRO A O 1
ATOM 764 N N . ASP A 1 96 ? 1.944 2.297 14.768 1.00 87.38 96 ASP A N 1
ATOM 765 C CA . ASP A 1 96 ? 3.296 2.446 14.221 1.00 87.38 96 ASP A CA 1
ATOM 766 C C . ASP A 1 96 ? 3.712 1.411 13.154 1.00 87.38 96 ASP A C 1
ATOM 768 O O . ASP A 1 96 ? 4.895 1.198 12.893 1.00 87.38 96 ASP A O 1
ATOM 772 N N . SER A 1 97 ? 2.731 0.788 12.499 1.00 91.06 97 SER A N 1
ATOM 773 C CA . SER A 1 97 ? 2.962 -0.374 11.643 1.00 91.06 97 SER A CA 1
ATOM 774 C C . SER A 1 97 ? 3.585 -0.014 10.293 1.00 91.06 97 SER A C 1
ATOM 776 O O . SER A 1 97 ? 3.319 1.053 9.723 1.00 91.06 97 SER A O 1
ATOM 778 N N . LYS A 1 98 ? 4.366 -0.953 9.746 1.00 93.19 98 LYS A N 1
ATOM 779 C CA . LYS A 1 98 ? 4.827 -0.944 8.357 1.00 93.19 98 LYS A CA 1
ATOM 780 C C . LYS A 1 98 ? 3.931 -1.836 7.497 1.00 93.19 98 LYS A C 1
ATOM 782 O O . LYS A 1 98 ? 3.796 -3.030 7.754 1.00 93.19 98 LYS A O 1
ATOM 787 N N . VAL A 1 99 ? 3.356 -1.283 6.434 1.00 91.75 99 VAL A N 1
ATOM 788 C CA . VAL A 1 99 ? 2.547 -2.036 5.467 1.00 91.75 99 VAL A CA 1
ATOM 789 C C . VAL A 1 99 ? 3.310 -2.193 4.162 1.00 91.75 99 VAL A C 1
ATOM 791 O O . VAL A 1 99 ? 3.628 -1.213 3.502 1.00 91.75 99 VAL A O 1
ATOM 794 N N . ILE A 1 100 ? 3.579 -3.427 3.759 1.00 92.75 100 ILE A N 1
ATOM 795 C CA . ILE A 1 100 ? 4.230 -3.763 2.498 1.00 92.75 100 ILE A CA 1
ATOM 796 C C . ILE A 1 100 ? 3.155 -4.187 1.504 1.00 92.75 100 ILE A C 1
ATOM 798 O O . ILE A 1 100 ? 2.501 -5.204 1.685 1.00 92.75 100 ILE A O 1
ATOM 802 N N . VAL A 1 101 ? 2.974 -3.424 0.438 1.00 91.69 101 VAL A N 1
ATOM 803 C CA . VAL A 1 101 ? 2.102 -3.745 -0.688 1.00 91.69 101 VAL A CA 1
ATOM 804 C C . VAL A 1 101 ? 2.959 -4.333 -1.799 1.00 91.69 101 VAL A C 1
ATOM 806 O O . VAL A 1 101 ? 3.827 -3.649 -2.328 1.00 91.69 101 VAL A O 1
ATOM 809 N N . GLU A 1 102 ? 2.729 -5.578 -2.190 1.00 91.25 102 GLU A N 1
ATOM 810 C CA . GLU A 1 102 ? 3.542 -6.254 -3.200 1.00 91.25 102 GLU A CA 1
ATOM 811 C C . GLU A 1 102 ? 2.703 -7.015 -4.231 1.00 91.25 102 GLU A C 1
ATOM 813 O O . GLU A 1 102 ? 1.564 -7.404 -3.954 1.00 91.25 102 GLU A O 1
ATOM 818 N N . PRO A 1 103 ? 3.211 -7.184 -5.465 1.00 89.62 103 PRO A N 1
ATOM 819 C CA . PRO A 1 103 ? 2.483 -7.932 -6.470 1.00 89.62 103 PRO A CA 1
ATOM 820 C C . PRO A 1 103 ? 2.468 -9.400 -6.081 1.00 89.62 103 PRO A C 1
ATOM 822 O O . PRO A 1 103 ? 3.405 -9.921 -5.471 1.00 89.62 103 PRO A O 1
ATOM 825 N N . ARG A 1 104 ? 1.431 -10.101 -6.521 1.00 86.62 104 ARG A N 1
ATOM 826 C CA . ARG A 1 104 ? 1.458 -11.557 -6.486 1.00 86.62 104 ARG A CA 1
ATOM 827 C C . ARG A 1 104 ? 2.627 -12.128 -7.279 1.00 86.62 104 ARG A C 1
ATOM 829 O O . ARG A 1 104 ? 2.990 -11.570 -8.318 1.00 86.62 104 ARG A O 1
ATOM 836 N N . PRO A 1 105 ? 3.156 -13.291 -6.866 1.00 83.44 105 PRO A N 1
ATOM 837 C CA . PRO A 1 105 ? 4.079 -14.049 -7.696 1.00 83.44 105 PRO A CA 1
ATOM 838 C C . PRO A 1 105 ? 3.509 -14.243 -9.108 1.00 83.44 105 PRO A C 1
ATOM 840 O O . PRO A 1 105 ? 2.367 -14.668 -9.272 1.00 83.44 105 PRO A O 1
ATOM 843 N N . GLY A 1 106 ? 4.294 -13.888 -10.127 1.00 79.12 106 GLY A N 1
ATOM 844 C CA . GLY A 1 106 ? 3.887 -13.989 -11.532 1.00 79.12 106 GLY A CA 1
ATOM 845 C C . GLY A 1 106 ? 2.948 -12.884 -12.030 1.00 79.12 106 GLY A C 1
ATOM 846 O O . GLY A 1 106 ? 2.564 -12.916 -13.194 1.00 79.12 106 GLY A O 1
ATOM 847 N N . PHE A 1 107 ? 2.595 -11.897 -11.201 1.00 81.75 107 PHE A N 1
ATOM 848 C CA . PHE A 1 107 ? 1.796 -10.753 -11.628 1.00 81.75 107 PHE A CA 1
ATOM 849 C C . PHE A 1 107 ? 2.698 -9.606 -12.090 1.00 81.75 107 PHE A C 1
ATOM 851 O O . PHE A 1 107 ? 3.416 -8.996 -11.298 1.00 81.75 107 PHE A O 1
ATOM 858 N N . PHE A 1 108 ? 2.655 -9.314 -13.386 1.00 80.56 108 PHE A N 1
ATOM 859 C CA . PHE A 1 108 ? 3.421 -8.248 -14.021 1.00 80.56 108 PHE A CA 1
ATOM 860 C C . PHE A 1 108 ? 2.554 -7.535 -15.057 1.00 80.56 108 PHE A C 1
ATOM 862 O O . PHE A 1 108 ? 1.727 -8.157 -15.722 1.00 80.56 108 PHE A O 1
ATOM 869 N N . LEU A 1 109 ? 2.732 -6.222 -15.189 1.00 79.75 109 LEU A N 1
ATOM 870 C CA . LEU A 1 109 ? 1.944 -5.386 -16.097 1.00 79.75 109 LEU A CA 1
ATOM 871 C C . LEU A 1 109 ? 2.825 -4.373 -16.821 1.00 79.75 109 LEU A C 1
ATOM 873 O O . LEU A 1 109 ? 3.889 -4.007 -16.341 1.00 79.75 109 LEU A O 1
ATOM 877 N N . SER A 1 110 ? 2.372 -3.876 -17.967 1.00 77.31 110 SER A N 1
ATOM 878 C CA . SER A 1 110 ? 3.081 -2.828 -18.712 1.00 77.31 110 SER A CA 1
ATOM 879 C C . SER A 1 110 ? 2.901 -1.425 -18.132 1.00 77.31 110 SER A C 1
ATOM 881 O O . SER A 1 110 ? 3.498 -0.469 -18.620 1.00 77.31 110 SER A O 1
ATOM 883 N N . GLN A 1 111 ? 2.055 -1.270 -17.120 1.00 82.38 111 GLN A N 1
ATOM 884 C CA . GLN A 1 111 ? 1.772 -0.009 -16.444 1.00 82.38 111 GLN A CA 1
ATOM 885 C C . GLN A 1 111 ? 1.412 -0.293 -14.989 1.00 82.38 111 GLN A C 1
ATOM 887 O O . GLN A 1 111 ? 1.177 -1.446 -14.616 1.00 82.38 111 GLN A O 1
ATOM 892 N N . ILE A 1 112 ? 1.311 0.764 -14.182 1.00 79.88 112 ILE A N 1
ATOM 893 C CA . ILE A 1 112 ? 0.803 0.660 -12.814 1.00 79.88 112 ILE A CA 1
ATOM 894 C C . ILE A 1 112 ? -0.497 -0.158 -12.770 1.00 79.88 112 ILE A C 1
ATOM 896 O O . ILE A 1 112 ? -1.469 0.174 -13.458 1.00 79.88 112 ILE A O 1
ATOM 900 N N . PRO A 1 113 ? -0.549 -1.194 -11.920 1.00 80.88 113 PRO A N 1
ATOM 901 C CA . PRO A 1 113 ? -1.746 -1.990 -11.730 1.00 80.88 113 PRO A CA 1
ATOM 902 C C . PRO A 1 113 ? -2.929 -1.146 -11.259 1.00 80.88 113 PRO A C 1
ATOM 904 O O . PRO A 1 113 ? -2.892 -0.550 -10.182 1.00 80.88 113 PRO A O 1
ATOM 907 N N . ARG A 1 114 ? -4.036 -1.180 -12.014 1.00 83.50 114 ARG A N 1
ATOM 908 C CA . ARG A 1 114 ? -5.304 -0.558 -11.591 1.00 83.50 114 ARG A CA 1
ATOM 909 C C . ARG A 1 114 ? -5.792 -1.095 -10.248 1.00 83.50 114 ARG A C 1
ATOM 911 O O . ARG A 1 114 ? -6.395 -0.335 -9.501 1.00 83.50 114 ARG A O 1
ATOM 918 N N . SER A 1 115 ? -5.461 -2.346 -9.924 1.00 81.12 115 SER A N 1
ATOM 919 C CA . SER A 1 115 ? -5.782 -3.006 -8.654 1.00 81.12 115 SER A CA 1
ATOM 920 C C . SER A 1 115 ? -5.183 -2.325 -7.421 1.00 81.12 115 SER A C 1
ATOM 922 O O . SER A 1 115 ? -5.604 -2.612 -6.306 1.00 81.12 115 SER A O 1
ATOM 924 N N . LEU A 1 116 ? -4.204 -1.429 -7.588 1.00 83.81 116 LEU A N 1
ATOM 925 C CA . LEU A 1 116 ? -3.718 -0.597 -6.485 1.00 83.81 116 LEU A CA 1
ATOM 926 C C . LEU A 1 116 ? -4.769 0.431 -6.022 1.00 83.81 116 LEU A C 1
ATOM 928 O O . LEU A 1 116 ? -4.683 0.923 -4.902 1.00 83.81 116 LEU A O 1
ATOM 932 N N . ASN A 1 117 ? -5.790 0.726 -6.836 1.00 83.44 117 ASN A N 1
ATOM 933 C CA . ASN A 1 117 ? -6.938 1.533 -6.407 1.00 83.44 117 ASN A CA 1
ATOM 934 C C . ASN A 1 117 ? -7.816 0.827 -5.371 1.00 83.44 117 ASN A C 1
ATOM 936 O O . ASN A 1 117 ? -8.489 1.505 -4.600 1.00 83.44 117 ASN A O 1
ATOM 940 N N . ASP A 1 118 ? -7.791 -0.505 -5.348 1.00 82.94 118 ASP A N 1
ATOM 941 C CA . ASP A 1 118 ? -8.642 -1.330 -4.486 1.00 82.94 118 ASP A CA 1
ATOM 942 C C . ASP A 1 118 ? -7.972 -1.641 -3.139 1.00 82.94 118 ASP A C 1
ATOM 944 O O . ASP A 1 118 ? -8.448 -2.473 -2.356 1.00 82.94 118 ASP A O 1
ATOM 948 N N . LEU A 1 119 ? -6.829 -1.003 -2.867 1.00 83.44 119 LEU A N 1
ATOM 949 C CA . LEU A 1 119 ? -6.154 -1.122 -1.588 1.00 83.44 119 LEU A CA 1
ATOM 950 C C . LEU A 1 119 ? -7.011 -0.498 -0.478 1.00 83.44 119 LEU A C 1
ATOM 952 O O . LEU A 1 119 ? -7.671 0.522 -0.684 1.00 83.44 119 LEU A O 1
ATOM 956 N N . PRO A 1 120 ? -6.990 -1.072 0.732 1.00 83.94 120 PRO A N 1
ATOM 957 C CA . PRO A 1 120 ? -7.738 -0.540 1.860 1.00 83.94 120 PRO A CA 1
ATOM 958 C C . PRO A 1 120 ? -7.015 0.677 2.442 1.00 83.94 120 PRO A C 1
ATOM 960 O O . PRO A 1 120 ? -6.293 0.584 3.435 1.00 83.94 120 PRO A O 1
ATOM 963 N N . PHE A 1 121 ? -7.216 1.836 1.813 1.00 82.62 121 PHE A N 1
ATOM 964 C CA . PHE A 1 121 ? -6.551 3.086 2.182 1.00 82.62 121 PHE A CA 1
ATOM 965 C C . PHE A 1 121 ? -6.839 3.541 3.614 1.00 82.62 121 PHE A C 1
ATOM 967 O O . PHE A 1 121 ? -6.005 4.226 4.192 1.00 82.62 121 PHE A O 1
ATOM 974 N N . ASP A 1 122 ? -7.946 3.116 4.223 1.00 83.44 122 ASP A N 1
ATOM 975 C CA . ASP A 1 122 ? -8.213 3.381 5.641 1.00 83.44 122 ASP A CA 1
ATOM 976 C C . ASP A 1 122 ? -7.137 2.773 6.555 1.00 83.44 122 ASP A C 1
ATOM 978 O O . ASP A 1 122 ? -6.723 3.407 7.522 1.00 83.44 122 ASP A O 1
ATOM 982 N N . VAL A 1 123 ? -6.634 1.577 6.218 1.00 85.50 123 VAL A N 1
ATOM 983 C CA . VAL A 1 123 ? -5.507 0.948 6.927 1.00 85.50 123 VAL A CA 1
ATOM 984 C C . VAL A 1 123 ? -4.226 1.726 6.647 1.00 85.50 123 VAL A C 1
ATOM 986 O O . VAL A 1 123 ? -3.504 2.104 7.563 1.00 85.50 123 VAL A O 1
ATOM 989 N N . LEU A 1 124 ? -3.974 2.030 5.374 1.00 84.62 124 LEU A N 1
ATOM 990 C CA . LEU A 1 124 ? -2.767 2.744 4.957 1.00 84.62 124 LEU A CA 1
ATOM 991 C C . LEU A 1 124 ? -2.660 4.133 5.613 1.00 84.62 124 LEU A C 1
ATOM 993 O O . LEU A 1 124 ? -1.567 4.586 5.940 1.00 84.62 124 LEU A O 1
ATOM 997 N N . LYS A 1 125 ? -3.790 4.804 5.859 1.00 84.69 125 LYS A N 1
ATOM 998 C CA . LYS A 1 125 ? -3.835 6.120 6.509 1.00 84.69 125 LYS A CA 1
ATOM 999 C C . LYS A 1 125 ? -3.370 6.099 7.965 1.00 84.69 125 LYS A C 1
ATOM 1001 O O . LYS A 1 125 ? -2.849 7.114 8.425 1.00 84.69 125 LYS A O 1
ATOM 1006 N N . VAL A 1 126 ? -3.544 4.986 8.677 1.00 86.75 126 VAL A N 1
ATOM 1007 C CA . VAL A 1 126 ? -3.134 4.866 10.087 1.00 86.75 126 VAL A CA 1
ATOM 1008 C C . VAL A 1 126 ? -1.731 4.274 10.256 1.00 86.75 126 VAL A C 1
ATOM 1010 O O . VAL A 1 126 ? -1.104 4.496 11.284 1.00 86.75 126 VAL A O 1
ATOM 1013 N N . SER A 1 127 ? -1.197 3.584 9.246 1.00 87.75 127 SER A N 1
ATOM 1014 C CA . SER A 1 127 ? 0.144 2.984 9.286 1.00 87.75 127 SER A CA 1
ATOM 1015 C C . SER A 1 127 ? 1.264 4.022 9.262 1.00 87.75 127 SER A C 1
ATOM 1017 O O . SER A 1 127 ? 1.186 5.018 8.544 1.00 87.75 127 SER A O 1
ATOM 1019 N N . LYS A 1 128 ? 2.354 3.795 9.994 1.00 90.06 128 LYS A N 1
ATOM 1020 C CA . LYS A 1 128 ? 3.505 4.713 10.034 1.00 90.06 128 LYS A CA 1
ATOM 1021 C C . LYS A 1 128 ? 4.273 4.749 8.720 1.00 90.06 128 LYS A C 1
ATOM 1023 O O . LYS A 1 128 ? 4.666 5.823 8.268 1.00 90.06 128 LYS A O 1
ATOM 1028 N N . GLU A 1 129 ? 4.453 3.587 8.107 1.00 90.81 129 GLU A N 1
ATOM 1029 C CA . GLU A 1 129 ? 5.194 3.423 6.861 1.00 90.81 129 GLU A CA 1
ATOM 1030 C C . GLU A 1 129 ? 4.424 2.506 5.909 1.00 90.81 129 GLU A C 1
ATOM 1032 O O . GLU A 1 129 ? 3.871 1.486 6.315 1.00 90.81 129 GLU A O 1
ATOM 1037 N N . ILE A 1 130 ? 4.397 2.852 4.627 1.00 89.75 130 ILE A N 1
ATOM 1038 C CA . ILE A 1 130 ? 3.824 2.031 3.564 1.00 89.75 130 ILE A CA 1
ATOM 1039 C C . ILE A 1 130 ? 4.895 1.839 2.501 1.00 89.75 130 ILE A C 1
ATOM 1041 O O . ILE A 1 130 ? 5.357 2.814 1.921 1.00 89.75 130 ILE A O 1
ATOM 1045 N N . GLU A 1 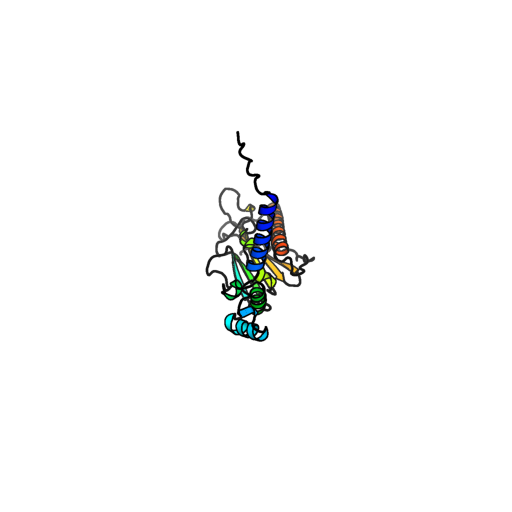131 ? 5.263 0.603 2.199 1.00 91.31 131 GLU A N 1
ATOM 1046 C CA . GLU A 1 131 ? 6.156 0.271 1.095 1.00 91.31 131 GLU A CA 1
ATOM 1047 C C . GLU A 1 131 ? 5.353 -0.364 -0.041 1.00 91.31 131 GLU A C 1
ATOM 1049 O O . GLU A 1 131 ? 4.827 -1.457 0.117 1.00 91.31 131 GLU A O 1
ATOM 1054 N N . VAL A 1 132 ? 5.261 0.287 -1.198 1.00 89.75 132 VAL A N 1
ATOM 1055 C CA . VAL A 1 132 ? 4.592 -0.254 -2.386 1.00 89.75 132 VAL A CA 1
ATOM 1056 C C . VAL A 1 132 ? 5.634 -0.756 -3.370 1.00 89.75 132 VAL A C 1
ATOM 1058 O O . VAL A 1 132 ? 6.454 0.016 -3.858 1.00 89.75 132 VAL A O 1
ATOM 1061 N N . LYS A 1 133 ? 5.582 -2.046 -3.692 1.00 89.94 133 LYS A N 1
ATOM 1062 C CA . LYS A 1 133 ? 6.393 -2.704 -4.714 1.00 89.94 133 LYS A CA 1
ATOM 1063 C C . LYS A 1 133 ? 5.548 -2.908 -5.967 1.00 89.94 133 LYS A C 1
ATOM 1065 O O . LYS A 1 133 ? 4.416 -3.377 -5.890 1.00 89.94 133 LYS A O 1
ATOM 1070 N N . ALA A 1 134 ? 6.113 -2.604 -7.123 1.00 87.06 134 ALA A N 1
ATOM 1071 C CA . ALA A 1 134 ? 5.560 -2.806 -8.452 1.00 87.06 134 ALA A CA 1
ATOM 1072 C C . ALA A 1 134 ? 6.534 -3.600 -9.313 1.00 87.06 134 ALA A C 1
ATOM 1074 O O . ALA A 1 134 ? 7.739 -3.364 -9.274 1.00 87.06 134 ALA A O 1
ATOM 1075 N N . VAL A 1 135 ? 6.008 -4.549 -10.082 1.00 85.44 135 VAL A N 1
ATOM 1076 C CA . VAL A 1 135 ? 6.779 -5.298 -11.075 1.00 85.44 135 VAL A CA 1
ATOM 1077 C C . VAL A 1 135 ? 6.153 -5.037 -12.436 1.00 85.44 135 VAL A C 1
ATOM 1079 O O . VAL A 1 135 ? 5.003 -5.399 -12.687 1.00 85.44 135 VAL A O 1
ATOM 1082 N N . LEU A 1 136 ? 6.913 -4.357 -13.287 1.00 84.12 136 LEU A N 1
ATOM 1083 C CA . LEU A 1 136 ? 6.466 -3.843 -14.568 1.00 84.12 136 LEU A CA 1
ATOM 1084 C C . LEU A 1 136 ? 7.255 -4.462 -15.726 1.00 84.12 136 LEU A C 1
ATOM 1086 O O . LEU A 1 136 ? 8.428 -4.809 -15.582 1.00 84.12 136 LEU A O 1
ATOM 1090 N N . LEU A 1 137 ? 6.601 -4.568 -16.880 1.00 80.81 137 LEU A N 1
ATOM 1091 C CA . LEU A 1 137 ? 7.206 -4.935 -18.158 1.00 80.81 137 LEU A CA 1
ATOM 1092 C C . LEU A 1 137 ? 7.337 -3.684 -19.037 1.00 80.81 137 LEU A C 1
ATOM 1094 O O . LEU A 1 137 ? 6.327 -3.207 -19.558 1.00 80.81 137 LEU A O 1
ATOM 1098 N N . PRO A 1 138 ? 8.554 -3.150 -19.233 1.00 73.50 138 PRO A N 1
ATOM 1099 C CA . PRO A 1 138 ? 8.768 -2.026 -20.128 1.00 73.50 138 PRO A CA 1
ATOM 1100 C C . PRO A 1 138 ? 8.369 -2.377 -21.574 1.00 73.50 138 PRO A C 1
ATOM 1102 O O . PRO A 1 138 ? 8.612 -3.505 -22.027 1.00 73.50 138 PRO A O 1
ATOM 1105 N N . PRO A 1 139 ? 7.829 -1.410 -22.339 1.00 66.88 139 PRO A N 1
ATOM 1106 C CA . PRO A 1 139 ? 7.416 -1.616 -23.731 1.00 66.88 139 PRO A CA 1
ATOM 1107 C C . PRO A 1 139 ? 8.587 -1.935 -24.678 1.00 66.88 139 PRO A C 1
ATOM 1109 O O . PRO A 1 139 ? 8.372 -2.468 -25.763 1.00 66.88 139 PRO A O 1
ATOM 1112 N N . LEU A 1 140 ? 9.829 -1.700 -24.243 1.00 62.22 140 LEU A N 1
ATOM 1113 C CA . LEU A 1 140 ? 11.064 -2.056 -24.959 1.00 62.22 140 LEU A CA 1
ATOM 1114 C C . LEU A 1 140 ? 11.183 -3.565 -25.255 1.00 62.22 140 LEU A C 1
ATOM 1116 O O . LEU A 1 140 ? 11.876 -3.978 -26.182 1.00 62.22 140 LEU A O 1
ATOM 1120 N N . SER A 1 141 ? 10.456 -4.397 -24.503 1.00 54.78 141 SER A N 1
ATOM 1121 C CA . SER A 1 141 ? 10.429 -5.856 -24.657 1.00 54.78 141 SER A CA 1
ATOM 1122 C C . SER A 1 141 ? 9.519 -6.369 -25.789 1.00 54.78 141 SER A C 1
ATOM 1124 O O . SER A 1 141 ? 9.363 -7.581 -25.941 1.00 54.78 141 SER A O 1
ATOM 1126 N N . TRP A 1 142 ? 8.923 -5.479 -26.596 1.00 50.41 142 TRP A N 1
ATOM 1127 C CA . TRP A 1 142 ? 7.927 -5.817 -27.626 1.00 50.41 142 TRP A CA 1
ATOM 1128 C C . TRP A 1 142 ? 8.425 -5.710 -29.077 1.00 50.41 142 TRP A C 1
ATOM 1130 O O . TRP A 1 142 ? 7.641 -5.518 -30.004 1.00 50.41 142 TRP A O 1
ATOM 1140 N N . SER A 1 143 ? 9.723 -5.908 -29.320 1.00 49.62 143 SER A N 1
ATOM 1141 C CA . SER A 1 143 ? 10.218 -6.109 -30.689 1.00 49.62 143 SER A CA 1
ATOM 1142 C C . SER A 1 143 ? 10.048 -7.578 -31.118 1.00 49.62 143 SER A C 1
ATOM 1144 O O . SER A 1 143 ? 10.712 -8.478 -30.613 1.00 49.62 143 SER A O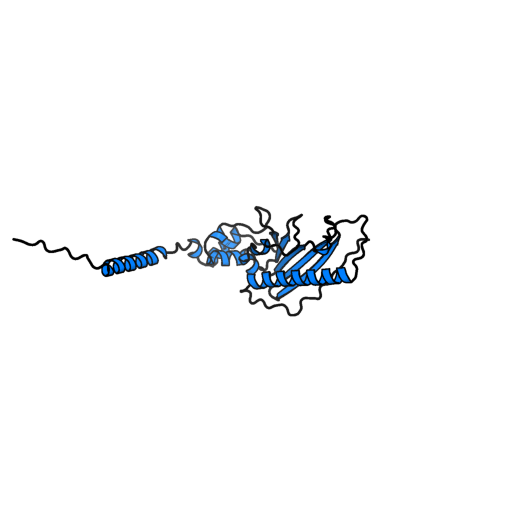 1
ATOM 1146 N N . GLY A 1 144 ? 9.129 -7.842 -32.056 1.00 50.75 144 GLY A N 1
ATOM 1147 C CA . GLY A 1 144 ? 9.010 -9.147 -32.732 1.00 50.75 144 GLY A CA 1
ATOM 1148 C C . GLY A 1 144 ? 8.148 -10.220 -32.046 1.00 50.75 144 GLY A C 1
ATOM 1149 O O . GLY A 1 144 ? 8.368 -11.408 -32.272 1.00 50.75 144 GLY A O 1
ATOM 1150 N N . GLY A 1 145 ? 7.171 -9.844 -31.211 1.00 44.75 145 GLY A N 1
ATOM 1151 C CA . GLY A 1 145 ? 6.143 -10.775 -30.711 1.00 44.75 145 GLY A CA 1
ATOM 1152 C C . GLY A 1 145 ? 6.609 -11.809 -29.673 1.00 44.75 145 GLY A C 1
ATOM 1153 O O . GLY A 1 145 ? 5.854 -12.718 -29.334 1.00 44.75 145 GLY A O 1
ATOM 1154 N N . ARG A 1 146 ? 7.831 -11.689 -29.137 1.00 47.00 146 ARG A N 1
ATOM 1155 C CA . ARG A 1 146 ? 8.335 -12.533 -28.040 1.00 47.00 146 ARG A CA 1
ATOM 1156 C C . ARG A 1 146 ? 8.624 -11.679 -26.811 1.00 47.00 146 ARG A C 1
ATOM 1158 O O . ARG A 1 146 ? 9.321 -10.682 -26.916 1.00 47.00 146 ARG A O 1
ATOM 1165 N N . LEU A 1 147 ? 8.143 -12.122 -25.646 1.00 49.31 147 LEU A N 1
ATOM 1166 C CA . LEU A 1 147 ? 8.519 -11.579 -24.336 1.00 49.31 147 LEU A CA 1
ATOM 1167 C C . LEU A 1 147 ? 10.011 -11.851 -24.079 1.00 49.31 147 LEU A C 1
ATOM 1169 O O . LEU A 1 147 ? 10.380 -12.836 -23.437 1.00 49.31 147 LEU A O 1
ATOM 1173 N N . THR A 1 148 ? 10.894 -10.986 -24.569 1.00 50.44 148 THR A N 1
ATOM 1174 C CA . THR A 1 148 ? 12.278 -10.902 -24.088 1.00 50.44 148 THR A CA 1
ATOM 1175 C C . THR A 1 148 ? 12.253 -10.078 -22.807 1.00 50.44 148 THR A C 1
ATOM 1177 O O . THR A 1 148 ? 12.674 -8.929 -22.780 1.00 50.44 148 THR A O 1
ATOM 1180 N N . GLY A 1 149 ? 11.569 -10.595 -21.786 1.00 52.91 149 GLY A N 1
ATOM 1181 C CA . GLY A 1 149 ? 11.109 -9.749 -20.696 1.00 52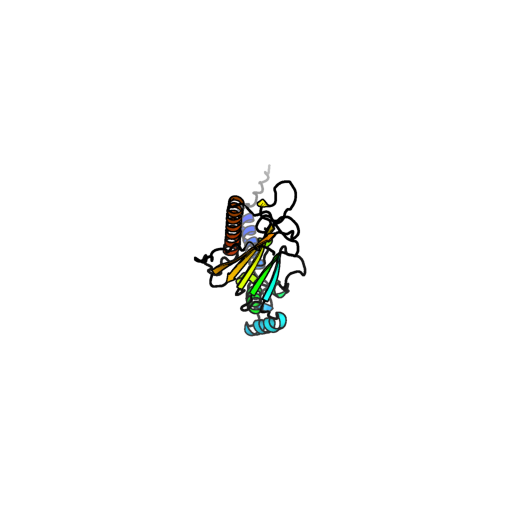.91 149 GLY A CA 1
ATOM 1182 C C . GLY A 1 149 ? 12.269 -9.284 -19.829 1.00 52.91 149 GLY A C 1
ATOM 1183 O O . GLY A 1 149 ? 13.110 -10.067 -19.402 1.00 52.91 149 GLY A O 1
ATOM 1184 N N . GLU A 1 150 ? 12.295 -8.004 -19.528 1.00 60.22 150 GLU A N 1
ATOM 1185 C CA . GLU A 1 150 ? 13.180 -7.424 -18.538 1.00 60.22 150 GLU A CA 1
ATOM 1186 C C . GLU A 1 150 ? 12.248 -6.832 -17.487 1.00 60.22 150 GLU A C 1
ATOM 1188 O O . GLU A 1 150 ? 11.402 -5.999 -17.796 1.00 60.22 150 GLU A O 1
ATOM 1193 N N . LEU A 1 151 ? 12.291 -7.360 -16.267 1.00 67.44 151 LEU A N 1
ATOM 1194 C CA . LEU A 1 151 ? 11.411 -6.936 -15.189 1.00 67.44 151 LEU A CA 1
ATOM 1195 C C . LEU A 1 151 ? 11.950 -5.648 -14.594 1.00 67.44 151 LEU A C 1
ATOM 1197 O O . LEU A 1 151 ? 13.061 -5.610 -14.061 1.00 67.44 151 LEU A O 1
ATOM 1201 N N . LEU A 1 152 ? 11.130 -4.609 -14.642 1.00 74.88 152 LEU A N 1
ATOM 1202 C CA . LEU A 1 152 ? 11.335 -3.407 -13.864 1.00 74.88 152 LEU A CA 1
ATOM 1203 C C . LEU A 1 152 ? 10.648 -3.591 -12.510 1.00 74.88 152 LEU A C 1
ATOM 1205 O O . LEU A 1 152 ? 9.426 -3.532 -12.404 1.00 74.88 152 LEU A O 1
ATOM 1209 N N . GLN A 1 153 ? 11.432 -3.804 -11.463 1.00 82.19 153 GLN A N 1
ATOM 1210 C CA . GLN A 1 153 ? 10.961 -3.748 -10.091 1.00 82.19 153 GLN A CA 1
ATOM 1211 C C . GLN A 1 153 ? 11.108 -2.322 -9.563 1.00 82.19 153 GLN A C 1
ATOM 1213 O O . GLN A 1 153 ? 12.223 -1.815 -9.444 1.00 82.19 153 GLN A O 1
ATOM 1218 N N . VAL A 1 154 ? 9.997 -1.696 -9.194 1.00 81.12 154 VAL A N 1
ATOM 1219 C CA . VAL A 1 154 ? 9.983 -0.374 -8.567 1.00 81.12 154 VAL A CA 1
ATOM 1220 C C . VAL A 1 154 ? 9.409 -0.487 -7.162 1.00 81.12 154 VAL A C 1
ATOM 1222 O O . VAL A 1 154 ? 8.374 -1.113 -6.976 1.00 81.12 154 VAL A O 1
ATOM 1225 N N . SER A 1 155 ? 10.069 0.100 -6.174 1.00 83.19 155 SER A N 1
ATOM 1226 C CA . SER A 1 155 ? 9.584 0.195 -4.801 1.00 83.19 155 SER A CA 1
ATOM 1227 C C . SER A 1 155 ? 9.549 1.646 -4.354 1.00 83.19 155 SER A C 1
ATOM 1229 O O . SER A 1 155 ? 10.430 2.445 -4.689 1.00 83.19 155 SER A O 1
ATOM 1231 N N . PHE A 1 156 ? 8.541 1.963 -3.555 1.00 83.31 156 PHE A N 1
ATOM 1232 C CA . PHE A 1 156 ? 8.288 3.292 -3.027 1.00 83.31 156 PHE A CA 1
ATOM 1233 C C . PHE A 1 156 ? 7.908 3.180 -1.573 1.00 83.31 156 PHE A C 1
ATOM 1235 O O . PHE A 1 156 ? 7.195 2.255 -1.203 1.00 83.31 156 PHE A O 1
ATOM 1242 N N . THR A 1 157 ? 8.334 4.143 -0.777 1.00 84.69 157 THR A N 1
ATOM 1243 C CA . THR A 1 157 ? 7.992 4.225 0.631 1.00 84.69 157 THR A CA 1
ATOM 1244 C C . THR A 1 157 ? 7.266 5.528 0.902 1.00 84.69 157 THR A C 1
ATOM 1246 O O . THR A 1 157 ? 7.676 6.597 0.453 1.00 84.69 157 THR A O 1
ATOM 1249 N N . VAL A 1 158 ? 6.179 5.426 1.649 1.00 83.06 158 VAL A N 1
ATOM 1250 C CA . VAL A 1 158 ? 5.355 6.537 2.094 1.00 83.06 158 VAL A CA 1
ATOM 1251 C C . VAL A 1 158 ? 5.326 6.537 3.611 1.00 83.06 158 VAL A C 1
ATOM 1253 O O . VAL A 1 158 ? 4.951 5.538 4.217 1.00 83.06 158 VAL A O 1
ATOM 1256 N N . ASN A 1 159 ? 5.710 7.646 4.228 1.00 83.31 159 ASN A N 1
ATOM 1257 C CA . ASN A 1 159 ? 5.675 7.825 5.677 1.00 83.31 159 ASN A CA 1
ATOM 1258 C C . ASN A 1 159 ? 5.194 9.250 6.025 1.00 83.31 159 ASN A C 1
ATOM 1260 O O . ASN A 1 159 ? 4.756 10.001 5.152 1.00 83.31 159 ASN A O 1
ATOM 1264 N N . ALA A 1 160 ? 5.268 9.623 7.305 1.00 75.06 160 ALA A N 1
ATOM 1265 C CA . ALA A 1 160 ? 4.903 10.965 7.768 1.00 75.06 160 ALA A CA 1
ATOM 1266 C C . ALA A 1 160 ? 5.773 12.093 7.172 1.00 75.06 160 ALA A C 1
ATOM 1268 O O . ALA A 1 160 ? 5.323 13.232 7.085 1.00 75.06 160 ALA A O 1
ATOM 1269 N N . GLU A 1 161 ? 7.003 11.790 6.755 1.00 71.50 161 GLU A N 1
ATOM 1270 C CA . GLU A 1 161 ? 7.946 12.760 6.187 1.00 71.50 161 GLU A CA 1
ATOM 1271 C C . GLU A 1 161 ? 7.664 13.031 4.701 1.00 71.50 161 GLU A C 1
ATOM 1273 O O . GLU A 1 161 ? 7.969 14.111 4.190 1.00 71.50 161 GLU A O 1
ATOM 1278 N N . GLY A 1 162 ? 7.037 12.075 4.011 1.00 70.75 162 GLY A N 1
ATOM 1279 C CA . GLY A 1 162 ? 6.582 12.243 2.640 1.00 70.75 162 GLY A CA 1
ATOM 1280 C C . GLY A 1 162 ? 6.597 10.959 1.816 1.00 70.75 162 GLY A C 1
ATOM 1281 O O . GLY A 1 162 ? 6.517 9.839 2.321 1.00 70.75 162 GLY A O 1
ATOM 1282 N N . PHE A 1 163 ? 6.655 11.155 0.501 1.00 72.62 163 PHE A N 1
ATOM 1283 C CA . PHE A 1 163 ? 6.711 10.099 -0.506 1.00 72.62 163 PHE A CA 1
ATOM 1284 C C . PHE A 1 163 ? 8.138 9.962 -1.049 1.00 72.62 163 PHE A C 1
ATOM 1286 O O . PHE A 1 163 ? 8.709 10.933 -1.538 1.00 72.62 163 PHE A O 1
ATOM 1293 N N . TYR A 1 164 ? 8.699 8.755 -1.025 1.00 73.75 164 TYR A N 1
ATOM 1294 C CA . TYR A 1 164 ? 10.061 8.479 -1.478 1.00 73.75 164 TYR A CA 1
ATOM 1295 C C . TYR A 1 164 ? 10.075 7.302 -2.448 1.00 73.75 164 TYR A C 1
ATOM 1297 O O . TYR A 1 164 ? 9.554 6.230 -2.156 1.00 73.75 164 TYR A O 1
ATOM 1305 N N . THR A 1 165 ? 10.742 7.457 -3.591 1.00 70.25 165 THR A N 1
ATOM 1306 C CA . THR A 1 165 ? 11.117 6.292 -4.407 1.00 70.25 165 THR A CA 1
ATOM 1307 C C . THR A 1 165 ? 12.316 5.624 -3.740 1.00 70.25 165 THR A C 1
ATOM 1309 O O . THR A 1 165 ? 13.339 6.275 -3.525 1.00 70.25 165 THR A O 1
ATOM 1312 N N . THR A 1 166 ? 12.201 4.345 -3.384 1.00 65.94 166 THR A N 1
ATOM 1313 C CA . THR A 1 166 ? 13.244 3.622 -2.640 1.00 65.94 166 THR A CA 1
ATOM 1314 C C . THR A 1 166 ? 14.073 2.694 -3.512 1.00 65.94 166 THR A C 1
ATOM 1316 O O . THR A 1 166 ? 15.251 2.485 -3.226 1.00 65.94 166 THR A O 1
ATOM 1319 N N . ARG A 1 167 ? 13.506 2.154 -4.595 1.00 71.38 167 ARG A N 1
ATOM 1320 C CA . ARG A 1 167 ? 14.215 1.228 -5.488 1.00 71.38 167 ARG A CA 1
ATOM 1321 C C . ARG A 1 167 ? 13.633 1.296 -6.893 1.00 71.38 167 ARG A C 1
ATOM 1323 O O . ARG A 1 167 ? 12.428 1.208 -7.049 1.00 71.38 167 ARG A O 1
ATOM 1330 N N . ALA A 1 168 ? 14.477 1.375 -7.915 1.00 70.81 168 ALA A N 1
ATOM 1331 C CA . ALA A 1 168 ? 14.101 1.016 -9.279 1.00 70.81 168 ALA A CA 1
ATOM 1332 C C . ALA A 1 168 ? 15.196 0.104 -9.822 1.00 70.81 168 ALA A C 1
ATOM 1334 O O . ALA A 1 168 ? 16.357 0.498 -9.933 1.00 70.81 168 ALA A O 1
ATOM 1335 N N . GLN A 1 169 ? 14.849 -1.147 -10.078 1.00 71.69 169 GLN A N 1
ATOM 1336 C CA . GLN A 1 169 ? 15.777 -2.155 -10.548 1.00 71.69 169 GLN A CA 1
ATOM 1337 C C . GLN A 1 169 ? 15.242 -2.811 -11.789 1.00 71.69 169 GLN A C 1
ATOM 1339 O O . GLN A 1 169 ? 14.084 -3.201 -11.863 1.00 71.69 169 GLN A O 1
ATOM 1344 N N . TYR A 1 170 ? 16.136 -2.967 -12.741 1.00 67.81 170 TYR A N 1
ATOM 1345 C CA . TYR A 1 170 ? 15.844 -3.603 -13.996 1.00 67.81 170 TYR A CA 1
ATOM 1346 C C . TYR A 1 170 ? 16.593 -4.934 -14.039 1.00 67.81 170 TYR A C 1
ATOM 1348 O O . TYR A 1 170 ? 17.810 -4.977 -13.830 1.00 67.81 170 TYR A O 1
ATOM 1356 N N . ARG A 1 171 ? 15.854 -6.026 -14.254 1.00 67.06 171 ARG A N 1
ATOM 1357 C CA . ARG A 1 171 ? 16.376 -7.393 -14.250 1.00 67.06 171 ARG A CA 1
ATOM 1358 C C . ARG A 1 171 ? 15.939 -8.147 -15.511 1.00 67.06 171 ARG A C 1
ATOM 1360 O O . ARG A 1 171 ? 14.745 -8.390 -15.667 1.00 67.06 171 ARG A O 1
ATOM 1367 N N . PRO A 1 172 ? 16.859 -8.605 -16.371 1.00 60.44 172 PRO A N 1
ATOM 1368 C CA . PRO A 1 172 ? 16.500 -9.471 -17.495 1.00 60.44 172 PRO A CA 1
ATOM 1369 C C . PRO A 1 172 ? 15.934 -10.820 -16.999 1.00 60.44 172 PRO A C 1
ATOM 1371 O O . PRO A 1 172 ? 16.490 -11.426 -16.085 1.00 60.44 172 PRO A O 1
ATOM 1374 N N . LEU A 1 173 ? 14.829 -11.308 -17.587 1.00 60.53 173 LEU A N 1
ATOM 1375 C CA . LEU A 1 173 ? 14.185 -12.588 -17.222 1.00 60.53 173 LEU A CA 1
ATOM 1376 C C . LEU A 1 173 ? 14.975 -13.823 -17.679 1.00 60.53 173 LEU A C 1
ATOM 1378 O O . LEU A 1 173 ? 14.694 -14.924 -17.208 1.00 60.53 173 LEU A O 1
ATOM 1382 N N . ARG A 1 174 ? 15.930 -13.687 -18.609 1.00 57.69 174 ARG A N 1
ATOM 1383 C CA . ARG A 1 174 ? 16.717 -14.814 -19.137 1.00 57.69 174 ARG A CA 1
ATOM 1384 C C . ARG A 1 174 ? 18.212 -14.595 -18.948 1.00 57.69 174 ARG A C 1
ATOM 1386 O O . ARG A 1 174 ? 18.769 -13.636 -19.465 1.00 57.69 174 ARG A O 1
ATOM 1393 N N . ASP A 1 175 ? 18.843 -15.561 -18.286 1.00 52.25 175 ASP A N 1
ATOM 1394 C CA . ASP A 1 175 ? 20.250 -15.515 -17.869 1.00 52.25 175 ASP A CA 1
ATOM 1395 C C . ASP A 1 175 ? 21.238 -16.069 -18.918 1.00 52.25 175 ASP A C 1
ATOM 1397 O O . ASP A 1 175 ? 22.442 -15.888 -18.808 1.00 52.25 175 ASP A O 1
ATOM 1401 N N . ARG A 1 176 ? 20.776 -16.782 -19.961 1.00 45.38 176 ARG A N 1
ATOM 1402 C CA . ARG A 1 176 ? 21.668 -17.741 -20.654 1.00 45.38 176 ARG A CA 1
ATOM 1403 C C . ARG A 1 176 ? 22.168 -17.438 -22.069 1.00 45.38 176 ARG A C 1
ATOM 1405 O O . ARG A 1 176 ? 22.931 -18.248 -22.574 1.00 45.38 176 ARG A O 1
ATOM 1412 N N . ALA A 1 177 ? 21.836 -16.322 -22.721 1.00 43.50 177 ALA A N 1
ATOM 1413 C CA . ALA A 1 177 ? 22.443 -16.052 -24.047 1.00 43.50 177 ALA A CA 1
ATOM 1414 C C . ALA A 1 177 ? 22.369 -14.607 -24.554 1.00 43.50 177 ALA A C 1
ATOM 1416 O O . ALA A 1 177 ? 23.130 -14.229 -25.441 1.00 43.50 177 ALA A O 1
ATOM 1417 N N . TYR A 1 178 ? 21.463 -13.783 -24.029 1.00 47.62 178 TYR A N 1
ATOM 1418 C CA . TYR A 1 178 ? 21.204 -12.452 -24.574 1.00 47.62 178 TYR A CA 1
ATOM 1419 C C . TYR A 1 178 ? 21.911 -11.376 -23.745 1.00 47.62 178 TYR A C 1
ATOM 1421 O O . TYR A 1 178 ? 21.297 -10.648 -22.974 1.00 47.62 178 TYR A O 1
ATOM 1429 N N . ARG A 1 179 ? 23.229 -11.234 -23.933 1.00 50.47 179 ARG A N 1
ATOM 1430 C CA . ARG A 1 179 ? 23.949 -10.001 -23.566 1.00 50.47 179 ARG A CA 1
ATOM 1431 C C . ARG A 1 179 ? 23.626 -8.904 -24.583 1.00 50.47 179 ARG A C 1
ATOM 1433 O O . ARG A 1 179 ? 24.517 -8.404 -25.268 1.00 50.47 179 ARG A O 1
ATOM 1440 N N . ARG A 1 180 ? 22.352 -8.532 -24.726 1.00 55.31 180 ARG A N 1
ATOM 1441 C CA . ARG A 1 180 ? 22.023 -7.318 -25.473 1.00 55.31 180 ARG A CA 1
ATOM 1442 C C . ARG A 1 180 ? 22.444 -6.156 -24.581 1.00 55.31 180 ARG A C 1
ATOM 1444 O O . ARG A 1 180 ? 21.896 -5.962 -23.501 1.00 55.31 180 ARG A O 1
ATOM 1451 N N . ARG A 1 181 ? 23.502 -5.443 -24.970 1.00 57.91 181 ARG A N 1
ATOM 1452 C CA . ARG A 1 181 ? 23.784 -4.144 -24.358 1.00 57.91 181 ARG A CA 1
ATOM 1453 C C . ARG A 1 181 ? 22.646 -3.239 -24.798 1.00 57.91 181 ARG A C 1
ATOM 1455 O O . ARG A 1 181 ? 22.506 -3.035 -25.999 1.00 57.91 181 ARG A O 1
ATOM 1462 N N . LEU A 1 182 ? 21.858 -2.746 -23.846 1.00 60.44 182 LEU A N 1
ATOM 1463 C CA . LEU A 1 182 ? 20.939 -1.656 -24.139 1.00 60.44 182 LEU A CA 1
ATOM 1464 C C . LEU A 1 182 ? 21.748 -0.511 -24.752 1.00 60.44 182 LEU A C 1
ATOM 1466 O O . LEU A 1 182 ? 22.788 -0.116 -24.207 1.00 60.44 182 LEU A O 1
ATOM 1470 N N . PHE A 1 183 ? 21.293 -0.005 -25.889 1.00 66.19 183 PHE A N 1
ATOM 1471 C CA . PHE A 1 183 ? 21.868 1.191 -26.487 1.00 66.19 183 PHE A CA 1
ATOM 1472 C C . PHE A 1 183 ? 21.481 2.425 -25.662 1.00 66.19 183 PHE A C 1
ATOM 1474 O O . PHE A 1 183 ? 20.518 2.410 -24.896 1.00 66.19 183 PHE A O 1
ATOM 1481 N N . SER A 1 184 ? 22.225 3.522 -25.810 1.00 66.94 184 SER A N 1
ATOM 1482 C CA . SER A 1 184 ? 21.952 4.773 -25.086 1.00 66.94 184 SER A CA 1
ATOM 1483 C C . SER A 1 184 ? 20.520 5.285 -25.292 1.00 66.94 184 SER A C 1
ATOM 1485 O O . SER A 1 184 ? 19.922 5.786 -24.343 1.00 66.94 184 SER A O 1
ATOM 1487 N N . ALA A 1 185 ? 19.960 5.107 -26.493 1.00 65.38 185 ALA A N 1
ATOM 1488 C CA . ALA A 1 185 ? 18.575 5.454 -26.812 1.00 65.38 185 ALA A CA 1
ATOM 1489 C C . ALA A 1 185 ? 17.560 4.598 -26.032 1.00 65.38 185 ALA A C 1
ATOM 1491 O O . ALA A 1 185 ? 16.676 5.144 -25.383 1.00 65.38 185 ALA A O 1
ATOM 1492 N N . GLU A 1 186 ? 17.746 3.275 -25.989 1.00 70.69 186 GLU A N 1
ATOM 1493 C CA . GLU A 1 186 ? 16.883 2.362 -25.219 1.00 70.69 186 GLU A CA 1
ATOM 1494 C C . GLU A 1 186 ? 16.973 2.645 -23.708 1.00 70.69 186 GLU A C 1
ATOM 1496 O O . GLU A 1 186 ? 15.981 2.562 -22.989 1.00 70.69 186 GLU A O 1
ATOM 1501 N N . ILE A 1 187 ? 18.153 3.041 -23.211 1.00 71.50 187 ILE A N 1
ATOM 1502 C CA . ILE A 1 187 ? 18.337 3.480 -21.818 1.00 71.50 187 ILE A CA 1
ATOM 1503 C C . ILE A 1 187 ? 17.574 4.784 -21.545 1.00 71.50 187 ILE A C 1
ATOM 1505 O O . ILE A 1 187 ? 17.009 4.937 -20.461 1.00 71.50 187 ILE A O 1
ATOM 1509 N N . ALA A 1 188 ? 17.566 5.729 -22.490 1.00 74.31 188 ALA A N 1
ATOM 1510 C CA . ALA A 1 188 ? 16.825 6.982 -22.362 1.00 74.31 188 ALA A CA 1
ATOM 1511 C C . ALA A 1 188 ? 15.306 6.743 -22.371 1.00 74.31 188 ALA A C 1
ATOM 1513 O O . ALA A 1 188 ? 14.602 7.261 -21.505 1.00 74.31 188 ALA A O 1
ATOM 1514 N N . GLU A 1 189 ? 14.812 5.888 -23.267 1.00 76.75 189 GLU A N 1
ATOM 1515 C CA . GLU A 1 189 ? 13.405 5.475 -23.301 1.00 76.75 189 GLU A CA 1
ATOM 1516 C C . GLU A 1 189 ? 12.997 4.736 -22.020 1.00 76.75 189 GLU A C 1
ATOM 1518 O O . GLU A 1 189 ? 11.948 5.023 -21.440 1.00 76.75 189 GLU A O 1
ATOM 1523 N N . LEU A 1 190 ? 13.851 3.836 -21.516 1.00 75.56 190 LEU A N 1
ATOM 1524 C CA . LEU A 1 190 ? 13.617 3.140 -20.251 1.00 75.56 190 LEU A CA 1
ATOM 1525 C C . LEU A 1 190 ? 13.538 4.123 -19.079 1.00 75.56 190 LEU A C 1
ATOM 1527 O O . LEU A 1 190 ? 12.670 3.979 -18.221 1.00 75.56 190 LEU A O 1
ATOM 1531 N N . ARG A 1 191 ? 14.425 5.126 -19.039 1.00 76.62 191 ARG A N 1
ATOM 1532 C CA . ARG A 1 191 ? 14.403 6.196 -18.029 1.00 76.62 191 ARG A CA 1
ATOM 1533 C C . ARG A 1 191 ? 13.096 6.974 -18.070 1.00 76.62 191 ARG A C 1
ATOM 1535 O O . ARG A 1 191 ? 12.447 7.077 -17.035 1.00 76.62 191 ARG A O 1
ATOM 1542 N N . MET A 1 192 ? 12.687 7.441 -19.249 1.00 81.75 192 MET A N 1
ATOM 1543 C CA . MET A 1 192 ? 11.425 8.165 -19.420 1.00 81.75 192 MET A CA 1
ATOM 1544 C C . MET A 1 192 ? 10.226 7.331 -18.970 1.00 81.75 192 MET A C 1
ATOM 1546 O O . MET A 1 192 ? 9.370 7.819 -18.237 1.00 81.75 192 MET A O 1
ATOM 1550 N N . TYR A 1 193 ? 10.185 6.057 -19.362 1.00 81.62 193 TYR A N 1
ATOM 1551 C CA . TYR A 1 193 ? 9.130 5.146 -18.940 1.00 81.62 193 TYR A CA 1
ATOM 1552 C C . TYR A 1 193 ? 9.121 4.968 -17.415 1.00 81.62 193 TYR A C 1
ATOM 1554 O O . TYR A 1 193 ? 8.067 5.076 -16.795 1.00 81.62 193 TYR A O 1
ATOM 1562 N N . ILE A 1 194 ? 10.281 4.741 -16.787 1.00 78.50 194 ILE A N 1
ATOM 1563 C CA . ILE A 1 194 ? 10.396 4.631 -15.325 1.00 78.50 194 ILE A CA 1
ATOM 1564 C C . ILE A 1 194 ? 9.870 5.900 -14.648 1.00 78.50 194 ILE A C 1
ATOM 1566 O O . ILE A 1 194 ? 9.054 5.800 -13.736 1.00 78.50 194 ILE A O 1
ATOM 1570 N N . GLU A 1 195 ? 10.303 7.076 -15.095 1.00 80.44 195 GLU A N 1
ATOM 1571 C CA . GLU A 1 195 ? 9.872 8.366 -14.548 1.00 80.44 195 GLU A CA 1
ATOM 1572 C C . 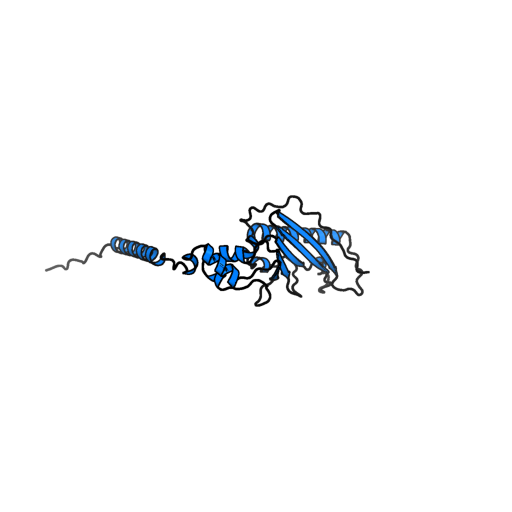GLU A 1 195 ? 8.358 8.573 -14.694 1.00 80.44 195 GLU A C 1
ATOM 1574 O O . GLU A 1 195 ? 7.699 8.987 -13.739 1.00 80.44 195 GLU A O 1
ATOM 1579 N N . GLU A 1 196 ? 7.778 8.202 -15.839 1.00 85.44 196 GLU A N 1
ATOM 1580 C CA . GLU A 1 196 ? 6.333 8.252 -16.066 1.00 85.44 196 GLU A CA 1
ATOM 1581 C C . GLU A 1 196 ? 5.575 7.333 -15.093 1.00 85.44 196 GLU A C 1
ATOM 1583 O O . GLU A 1 196 ? 4.589 7.747 -14.475 1.00 85.44 196 GLU A O 1
ATOM 1588 N N . GLN A 1 197 ? 6.031 6.086 -14.919 1.00 83.31 197 GLN A N 1
ATOM 1589 C CA . GLN A 1 197 ? 5.403 5.149 -13.982 1.00 83.31 197 GLN A CA 1
ATOM 1590 C C . GLN A 1 197 ? 5.577 5.602 -12.528 1.00 83.31 197 GLN A C 1
ATOM 1592 O O . GLN A 1 197 ? 4.666 5.451 -11.724 1.00 83.31 197 GLN A O 1
ATOM 1597 N N . ILE A 1 198 ? 6.706 6.209 -12.173 1.00 79.56 198 ILE A N 1
ATOM 1598 C CA . ILE A 1 198 ? 6.906 6.794 -10.845 1.00 79.56 198 ILE A CA 1
ATOM 1599 C C . ILE A 1 198 ? 5.913 7.934 -10.609 1.00 79.56 198 ILE A C 1
ATOM 1601 O O . ILE A 1 198 ? 5.216 7.925 -9.595 1.00 79.56 198 ILE A O 1
ATOM 1605 N N . GLY A 1 199 ? 5.783 8.860 -11.563 1.00 81.44 199 GLY A N 1
ATOM 1606 C CA . GLY A 1 199 ? 4.854 9.984 -11.458 1.00 81.44 199 GLY A CA 1
ATOM 1607 C C . GLY A 1 199 ? 3.397 9.536 -11.333 1.00 81.44 199 GLY A C 1
ATOM 1608 O O . GLY A 1 199 ? 2.650 10.058 -10.505 1.00 81.44 199 GLY A O 1
ATOM 1609 N N . LYS A 1 200 ? 2.984 8.515 -12.094 1.00 85.19 200 LYS A N 1
ATOM 1610 C CA . LYS A 1 200 ? 1.633 7.945 -11.973 1.00 85.19 200 LYS A CA 1
ATOM 1611 C C . LYS A 1 200 ? 1.391 7.316 -10.595 1.00 85.19 200 LYS A C 1
ATOM 1613 O O . LYS A 1 200 ? 0.283 7.438 -10.073 1.00 85.19 200 LYS A O 1
ATOM 1618 N N . LEU A 1 201 ? 2.393 6.666 -9.994 1.00 81.25 201 LEU A N 1
ATOM 1619 C CA . LEU A 1 201 ? 2.223 6.013 -8.693 1.00 81.25 201 LEU A CA 1
ATOM 1620 C C . LEU A 1 201 ? 2.210 7.038 -7.567 1.00 81.25 201 LEU A C 1
ATOM 1622 O O . LEU A 1 201 ? 1.390 6.942 -6.659 1.00 81.25 201 LEU A O 1
ATOM 1626 N N . GLU A 1 202 ? 3.091 8.029 -7.652 1.00 80.62 202 GLU A N 1
ATOM 1627 C CA . GLU A 1 202 ? 3.117 9.166 -6.743 1.00 80.62 202 GLU A CA 1
ATOM 1628 C C . GLU A 1 202 ? 1.750 9.855 -6.712 1.00 80.62 202 GLU A C 1
ATOM 1630 O O . GLU A 1 202 ? 1.161 9.994 -5.642 1.00 80.62 202 GLU A O 1
ATOM 1635 N N . ASN A 1 203 ? 1.190 10.181 -7.880 1.00 84.12 203 ASN A N 1
ATOM 1636 C CA . ASN A 1 203 ? -0.137 10.788 -7.982 1.00 84.12 203 ASN A CA 1
ATOM 1637 C C . ASN A 1 203 ? -1.233 9.893 -7.387 1.00 84.12 203 ASN A C 1
ATOM 1639 O O . ASN A 1 203 ? -2.090 10.379 -6.651 1.00 84.12 203 ASN A O 1
ATOM 1643 N N . LEU A 1 204 ? -1.202 8.584 -7.662 1.00 85.25 204 LEU A N 1
ATOM 1644 C CA . LEU A 1 204 ? -2.150 7.637 -7.072 1.00 85.25 204 LEU A CA 1
ATOM 1645 C C . LEU A 1 204 ? -2.089 7.666 -5.538 1.00 85.25 204 LEU A C 1
ATOM 1647 O O . LEU A 1 204 ? -3.127 7.748 -4.881 1.00 85.25 204 LEU A O 1
ATOM 1651 N N . MET A 1 205 ? -0.882 7.603 -4.973 1.00 81.81 205 MET A N 1
ATOM 1652 C CA . MET A 1 205 ? -0.683 7.559 -3.526 1.00 81.81 205 MET A CA 1
ATOM 1653 C C . MET A 1 205 ? -1.051 8.885 -2.862 1.00 81.81 205 MET A C 1
ATOM 1655 O O . MET A 1 205 ? -1.742 8.865 -1.846 1.00 81.81 205 MET A O 1
ATOM 1659 N N . LEU A 1 206 ? -0.662 10.023 -3.444 1.00 81.06 206 LEU A N 1
ATOM 1660 C CA . LEU A 1 206 ? -1.010 11.351 -2.931 1.00 81.06 206 LEU A CA 1
ATOM 1661 C C . LEU A 1 206 ? -2.526 11.577 -2.930 1.00 81.06 206 LEU A C 1
ATOM 1663 O O . LEU A 1 206 ? -3.072 11.972 -1.904 1.00 81.06 206 LEU A O 1
ATOM 1667 N N . ASN A 1 207 ? -3.215 11.242 -4.026 1.00 84.94 207 ASN A N 1
ATOM 1668 C CA . ASN A 1 207 ? -4.667 11.416 -4.131 1.00 84.94 207 ASN A CA 1
ATOM 1669 C C . ASN A 1 207 ? -5.430 10.533 -3.134 1.00 84.94 207 ASN A C 1
ATOM 1671 O O . ASN A 1 207 ? -6.456 10.924 -2.589 1.00 84.94 207 ASN A O 1
ATOM 1675 N N . ARG A 1 208 ? -4.960 9.307 -2.887 1.00 83.88 208 ARG A N 1
ATOM 1676 C CA . ARG A 1 208 ? -5.677 8.357 -2.023 1.00 83.88 208 ARG A CA 1
ATOM 1677 C C . ARG A 1 208 ? -5.341 8.505 -0.539 1.00 83.88 208 ARG A C 1
ATOM 1679 O O . ARG A 1 208 ? -6.180 8.202 0.313 1.00 83.88 208 ARG A O 1
ATOM 1686 N N . LEU A 1 209 ? -4.141 8.986 -0.224 1.00 78.00 209 LEU A N 1
ATOM 1687 C CA . LEU A 1 209 ? -3.708 9.314 1.138 1.00 78.00 209 LEU A CA 1
ATOM 1688 C C . LEU A 1 209 ? -3.977 10.779 1.512 1.00 78.00 209 LEU A C 1
ATOM 1690 O O . LEU A 1 209 ? -3.545 11.231 2.577 1.00 78.00 209 LEU A O 1
ATOM 1694 N N . GLU A 1 210 ? -4.748 11.495 0.689 1.00 70.06 210 GLU A N 1
ATOM 1695 C CA . GLU A 1 210 ? -5.270 12.819 1.006 1.00 70.06 210 GLU A CA 1
ATOM 1696 C C . GLU A 1 210 ? -5.998 12.773 2.367 1.00 70.06 210 GLU A C 1
ATOM 1698 O O . GLU A 1 210 ? -6.839 11.902 2.639 1.00 70.06 210 GLU A O 1
ATOM 1703 N N . GLY A 1 211 ? -5.563 13.646 3.281 1.00 63.25 211 GLY A N 1
ATOM 1704 C CA . GLY A 1 211 ? -5.949 13.645 4.697 1.00 63.25 211 GLY A CA 1
ATOM 1705 C C . GLY A 1 211 ? -4.810 13.372 5.689 1.00 63.25 211 GLY A C 1
ATOM 1706 O O . GLY A 1 211 ? -4.940 13.740 6.850 1.00 63.25 211 GLY A O 1
ATOM 1707 N N . ARG A 1 212 ? -3.662 12.823 5.260 1.00 65.88 212 ARG A N 1
ATOM 1708 C CA . ARG A 1 212 ? -2.457 12.722 6.119 1.00 65.88 212 ARG A CA 1
ATOM 1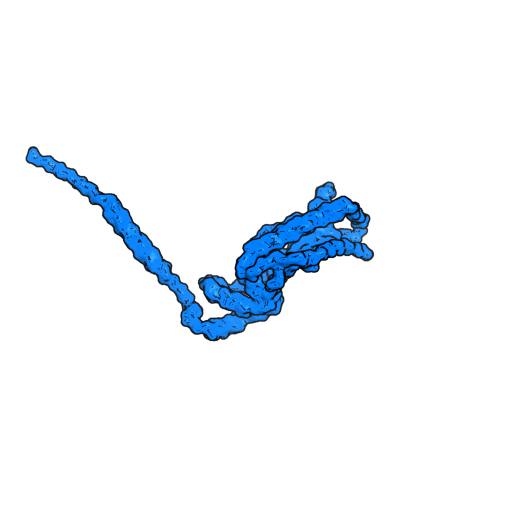709 C C . ARG A 1 212 ? -1.614 14.008 6.180 1.00 65.88 212 ARG A C 1
ATOM 1711 O O . ARG A 1 212 ? -0.518 13.986 6.725 1.00 65.88 212 ARG A O 1
ATOM 1718 N N . GLY A 1 213 ? -2.069 15.111 5.576 1.00 60.03 213 GLY A N 1
ATOM 1719 C CA . GLY A 1 213 ? -1.266 16.340 5.447 1.00 60.03 213 GLY A CA 1
ATOM 1720 C C . GLY A 1 213 ? 0.004 16.156 4.603 1.00 60.03 213 GLY A C 1
ATOM 1721 O O . GLY A 1 213 ? 0.941 16.947 4.700 1.00 60.03 213 GLY A O 1
ATOM 1722 N N . MET A 1 214 ? 0.043 15.096 3.793 1.00 63.66 214 MET A N 1
ATOM 1723 C CA . MET A 1 214 ? 1.204 14.726 3.001 1.00 63.66 214 MET A CA 1
ATOM 1724 C C . MET A 1 214 ? 1.525 15.791 1.955 1.00 63.66 214 MET A C 1
ATOM 1726 O O . MET A 1 214 ? 0.681 16.159 1.141 1.00 63.66 214 MET A O 1
ATOM 1730 N N . LYS A 1 215 ? 2.778 16.244 1.949 1.00 61.16 215 LYS A N 1
ATOM 1731 C CA . LYS A 1 215 ? 3.334 17.078 0.884 1.00 61.16 215 LYS A CA 1
ATOM 1732 C C . LYS A 1 215 ? 4.239 16.231 0.002 1.00 61.16 215 LYS A C 1
ATOM 1734 O O . LYS A 1 215 ? 4.841 15.257 0.456 1.00 61.16 215 LYS A O 1
ATOM 1739 N N . ARG A 1 216 ? 4.345 16.623 -1.266 1.00 58.44 216 ARG A N 1
ATOM 1740 C CA . ARG A 1 216 ? 5.317 16.049 -2.197 1.00 58.44 216 ARG A CA 1
ATOM 1741 C C . ARG A 1 216 ? 6.712 16.208 -1.592 1.00 58.44 216 ARG A C 1
ATOM 1743 O O . ARG A 1 216 ? 7.095 17.328 -1.251 1.00 58.44 216 ARG A O 1
ATOM 1750 N N . ALA A 1 217 ? 7.456 15.116 -1.421 1.00 55.22 217 ALA A N 1
ATOM 1751 C CA . ALA A 1 217 ? 8.815 15.231 -0.914 1.00 55.22 217 ALA A CA 1
ATOM 1752 C C . ALA A 1 217 ? 9.652 15.953 -1.977 1.00 55.22 217 ALA A C 1
ATOM 1754 O O . ALA A 1 217 ? 9.811 15.476 -3.095 1.00 55.22 217 ALA A O 1
ATOM 1755 N N . THR A 1 218 ? 10.209 17.112 -1.634 1.00 46.19 218 THR A N 1
ATOM 1756 C CA . THR A 1 218 ? 11.031 17.945 -2.533 1.00 46.19 218 THR A CA 1
ATOM 1757 C C . THR A 1 218 ? 12.356 17.291 -2.938 1.00 46.19 218 THR A C 1
ATOM 1759 O O . THR A 1 218 ? 13.091 17.837 -3.756 1.00 46.19 218 THR A O 1
ATOM 1762 N N . LYS A 1 219 ? 12.673 16.119 -2.377 1.00 52.22 219 LYS A N 1
ATOM 1763 C CA . LYS A 1 219 ? 13.880 15.341 -2.660 1.00 52.22 219 LYS A CA 1
ATOM 1764 C C . LYS A 1 219 ? 13.521 13.886 -2.951 1.00 52.22 219 LYS A C 1
ATOM 1766 O O . LYS A 1 219 ? 13.924 12.987 -2.213 1.00 52.22 219 LYS A O 1
ATOM 1771 N N . SER A 1 220 ? 12.785 13.632 -4.030 1.00 49.97 220 SER A N 1
ATOM 1772 C CA . SER A 1 220 ? 12.785 12.311 -4.664 1.00 49.97 220 SER A CA 1
ATOM 1773 C C . SER A 1 220 ? 14.247 11.990 -4.994 1.00 49.97 220 SER A C 1
ATOM 1775 O O . SER A 1 220 ? 14.834 12.606 -5.883 1.00 49.97 220 SER A O 1
ATOM 1777 N N . ARG A 1 221 ? 14.898 11.135 -4.193 1.00 47.22 221 ARG A N 1
ATOM 1778 C CA . ARG A 1 221 ? 16.307 10.774 -4.402 1.00 47.22 221 ARG A CA 1
ATOM 1779 C C . ARG A 1 221 ? 16.476 10.282 -5.838 1.00 47.22 221 ARG A C 1
ATOM 1781 O O . ARG A 1 221 ? 15.649 9.509 -6.317 1.00 47.22 221 ARG A O 1
ATOM 1788 N N . GLN A 1 222 ? 17.541 10.751 -6.495 1.00 46.31 222 GLN A N 1
ATOM 1789 C CA . GLN A 1 222 ? 17.927 10.333 -7.841 1.00 46.31 222 GLN A CA 1
ATOM 1790 C C . GLN A 1 222 ? 17.798 8.816 -7.964 1.00 46.31 222 GLN A C 1
ATOM 1792 O O . GLN A 1 222 ? 18.390 8.058 -7.194 1.00 46.31 222 GLN A O 1
ATOM 1797 N N . ILE A 1 223 ? 16.972 8.389 -8.912 1.00 50.72 223 ILE A N 1
ATOM 1798 C CA . ILE A 1 223 ? 16.735 6.983 -9.193 1.00 50.72 223 ILE A CA 1
ATOM 1799 C C . ILE A 1 223 ? 18.044 6.409 -9.732 1.00 50.72 223 ILE A C 1
ATOM 1801 O O . ILE A 1 223 ? 18.427 6.654 -10.877 1.00 50.72 223 ILE A O 1
ATOM 1805 N N . TYR A 1 224 ? 18.749 5.639 -8.907 1.00 48.94 224 TYR A N 1
ATOM 1806 C CA . TYR A 1 224 ? 19.860 4.830 -9.386 1.00 48.94 224 TYR A CA 1
ATOM 1807 C C . TYR A 1 224 ? 19.278 3.618 -10.106 1.00 48.94 224 TYR A C 1
ATOM 1809 O O . TYR A 1 224 ? 18.911 2.624 -9.479 1.00 48.94 224 TYR A O 1
ATOM 1817 N N . ILE A 1 225 ? 19.178 3.710 -11.434 1.00 53.12 225 ILE A N 1
ATOM 1818 C CA . ILE A 1 225 ? 18.887 2.552 -12.282 1.00 53.12 225 ILE A CA 1
ATOM 1819 C C . ILE A 1 225 ? 20.121 1.655 -12.240 1.00 53.12 225 ILE A C 1
ATOM 1821 O O . ILE A 1 225 ? 21.047 1.788 -13.041 1.00 53.12 225 ILE A O 1
ATOM 1825 N N . ASN A 1 226 ? 20.142 0.743 -11.272 1.00 51.78 226 ASN A N 1
ATOM 1826 C CA . ASN A 1 226 ? 21.113 -0.334 -11.260 1.00 51.78 226 ASN A CA 1
ATOM 1827 C C . ASN A 1 226 ? 20.713 -1.333 -12.345 1.00 51.78 226 ASN A C 1
ATOM 1829 O O . ASN A 1 226 ? 19.839 -2.178 -12.145 1.00 51.78 226 ASN A O 1
ATOM 1833 N N . VAL A 1 227 ? 21.362 -1.220 -13.504 1.00 52.38 227 VAL A N 1
ATOM 1834 C CA . VAL A 1 227 ? 21.378 -2.279 -14.512 1.00 52.38 227 VAL A CA 1
ATOM 1835 C C . VAL A 1 227 ? 22.295 -3.368 -13.968 1.00 52.38 227 VAL A C 1
ATOM 1837 O O . VAL A 1 227 ? 23.516 -3.310 -14.124 1.00 52.38 227 VAL A O 1
ATOM 1840 N N . ILE A 1 228 ? 21.715 -4.326 -13.246 1.00 48.59 228 ILE A N 1
ATOM 1841 C CA . ILE A 1 228 ? 22.477 -5.436 -12.678 1.00 48.59 228 ILE A CA 1
ATOM 1842 C C . ILE A 1 228 ? 22.967 -6.293 -13.845 1.00 48.59 228 ILE A C 1
ATOM 1844 O O . ILE A 1 228 ? 22.187 -6.987 -14.497 1.00 48.59 228 ILE A O 1
ATOM 1848 N N . ARG A 1 229 ? 24.274 -6.238 -14.116 1.00 39.88 229 ARG A N 1
ATOM 1849 C CA . ARG A 1 229 ? 24.944 -7.229 -14.959 1.00 39.88 229 ARG A CA 1
ATOM 1850 C C . ARG A 1 229 ? 25.094 -8.489 -14.116 1.00 39.88 229 ARG A C 1
ATOM 1852 O O . ARG A 1 229 ? 25.902 -8.500 -13.194 1.00 39.88 229 ARG A O 1
ATOM 1859 N N . VAL A 1 230 ? 24.300 -9.516 -14.402 1.00 39.72 230 VAL A N 1
ATOM 1860 C CA . VAL A 1 230 ? 24.576 -10.856 -13.873 1.00 39.72 230 VAL A CA 1
ATOM 1861 C C . VAL A 1 230 ? 25.886 -11.312 -14.531 1.00 39.72 230 VAL A C 1
ATOM 1863 O O . VAL A 1 230 ? 25.999 -11.251 -15.760 1.00 39.72 230 VAL A O 1
ATOM 1866 N N . GLN A 1 231 ? 26.907 -11.594 -13.716 1.00 36.00 231 GLN A N 1
ATOM 1867 C CA . GLN A 1 231 ? 28.215 -12.082 -14.172 1.00 36.00 231 GLN A CA 1
ATOM 1868 C C . GLN A 1 231 ? 28.153 -13.573 -14.470 1.00 36.00 231 GLN A C 1
ATOM 1870 O O . GLN A 1 231 ? 27.552 -14.297 -13.646 1.00 36.00 231 GLN A O 1
#

Organism: NCBI:txid113226